Protein AF-0000000074852499 (afdb_homodimer)

InterPro domains:
  IPR016964 Sigma intracellular receptor 2 [PIRSF031032] (6-159)
  IPR033118 EXPERA domain [PF05241] (40-154)
  IPR033118 EXPERA domain [PS51751] (5-152)
  IPR051987 Sigma-2 receptor-like [PTHR31204] (2-165)

Nearest PDB structures (foldseek):
  7m94-assembly1_A  TM=9.743E-01  e=1.853E-12  Bos taurus
  7mfi-assembly1_A  TM=9.588E-01  e=2.889E-12  Bos taurus
  7m96-assembly1_A  TM=9.395E-01  e=1.764E-12  Bos taurus
  7m96-assembly2_C  TM=9.683E-01  e=4.505E-12  Bos taurus
  7m93-assembly2_C  TM=9.720E-01  e=8.992E-12  Bos taurus

pLDDT: mean 93.58, std 12.26, range [39.78, 98.88]

Structure (mmCIF, N/CA/C/O backbone):
data_AF-0000000074852499-model_v1
#
loop_
_entity.id
_entity.type
_entity.pdbx_description
1 polymer 'Sigma intracellular receptor 2'
#
loop_
_atom_site.group_PDB
_atom_site.id
_atom_site.type_symbol
_atom_site.label_atom_id
_atom_site.label_alt_id
_atom_site.label_comp_id
_atom_site.label_asym_id
_atom_site.label_entity_id
_atom_site.label_seq_id
_atom_site.pdbx_PDB_ins_code
_atom_site.Cartn_x
_atom_site.Cartn_y
_atom_site.Cartn_z
_atom_site.occupancy
_atom_site.B_iso_or_equiv
_atom_site.auth_seq_id
_atom_site.auth_comp_id
_atom_site.auth_asym_id
_atom_site.auth_atom_id
_atom_site.pdbx_PDB_model_num
ATOM 1 N N . MET A 1 1 ? 21.625 22.359 14.359 1 64.5 1 MET A N 1
ATOM 2 C CA . MET A 1 1 ? 22.125 21.078 13.875 1 64.5 1 MET A CA 1
ATOM 3 C C . MET A 1 1 ? 20.984 20.125 13.555 1 64.5 1 MET A C 1
ATOM 5 O O . MET A 1 1 ? 19.938 20.156 14.211 1 64.5 1 MET A O 1
ATOM 9 N N . PRO A 1 2 ? 21.219 19.406 12.43 1 81.19 2 PRO A N 1
ATOM 10 C CA . PRO A 1 2 ? 20.156 18.422 12.156 1 81.19 2 PRO A CA 1
ATOM 11 C C . PRO A 1 2 ? 20.016 17.391 13.266 1 81.19 2 PRO A C 1
ATOM 13 O O . PRO A 1 2 ? 21 17.016 13.906 1 81.19 2 PRO A O 1
ATOM 16 N N . ARG A 1 3 ? 18.781 17.078 13.57 1 92.25 3 ARG A N 1
ATOM 17 C CA . ARG A 1 3 ? 18.484 16.016 14.516 1 92.25 3 ARG A CA 1
ATOM 18 C C . ARG A 1 3 ? 19.109 14.695 14.086 1 92.25 3 ARG A C 1
ATOM 20 O O . ARG A 1 3 ? 19.391 14.5 12.898 1 92.25 3 ARG A O 1
ATOM 27 N N . LEU A 1 4 ? 19.453 13.93 15.062 1 94.62 4 LEU A N 1
ATOM 28 C CA . LEU A 1 4 ? 19.922 12.578 14.766 1 94.62 4 LEU A CA 1
ATOM 29 C C . LEU A 1 4 ? 18.969 11.867 13.812 1 94.62 4 LEU A C 1
ATOM 31 O O . LEU A 1 4 ? 19.406 11.141 12.922 1 94.62 4 LEU A O 1
ATOM 35 N N . LEU A 1 5 ? 17.719 12.094 14.016 1 95.94 5 LEU A N 1
ATOM 36 C CA . LEU A 1 5 ? 16.719 11.461 13.164 1 95.94 5 LEU A CA 1
ATOM 37 C C . LEU A 1 5 ? 16.859 11.938 11.719 1 95.94 5 LEU A C 1
ATOM 39 O O . LEU A 1 5 ? 16.672 11.156 10.781 1 95.94 5 LEU A O 1
ATOM 43 N N . ASP A 1 6 ? 17.141 13.188 11.57 1 97.44 6 ASP A N 1
ATOM 44 C CA . ASP A 1 6 ? 17.344 13.711 10.227 1 97.44 6 ASP A CA 1
ATOM 45 C C . ASP A 1 6 ? 18.531 13.031 9.539 1 97.44 6 ASP A C 1
ATOM 47 O O . ASP A 1 6 ? 18.469 12.742 8.344 1 97.44 6 ASP A O 1
ATOM 51 N N . ILE A 1 7 ? 19.516 12.797 10.25 1 97.56 7 ILE A N 1
ATOM 52 C CA . ILE A 1 7 ? 20.703 12.133 9.719 1 97.56 7 ILE A CA 1
ATOM 53 C C . ILE A 1 7 ? 20.375 10.695 9.32 1 97.56 7 ILE A C 1
ATOM 55 O O . ILE A 1 7 ? 20.75 10.234 8.242 1 97.56 7 ILE A O 1
ATOM 59 N N . LEU A 1 8 ? 19.641 9.992 10.195 1 97.75 8 LEU A N 1
ATOM 60 C CA . LEU A 1 8 ? 19.234 8.617 9.914 1 97.75 8 LEU A CA 1
ATOM 61 C C . LEU A 1 8 ? 18.359 8.555 8.672 1 97.75 8 LEU A C 1
ATOM 63 O O . LEU A 1 8 ? 18.562 7.691 7.809 1 97.75 8 LEU A O 1
ATOM 67 N N . PHE A 1 9 ? 17.438 9.461 8.641 1 98.25 9 PHE A N 1
ATOM 68 C CA . PHE A 1 9 ? 16.531 9.484 7.496 1 98.25 9 PHE A CA 1
ATOM 69 C C . PHE A 1 9 ? 17.281 9.82 6.219 1 98.25 9 PHE A C 1
ATOM 71 O O . PHE A 1 9 ? 17.016 9.25 5.16 1 98.25 9 PHE A O 1
ATOM 78 N N . PHE A 1 10 ? 18.234 10.742 6.344 1 98.25 10 PHE A N 1
ATOM 79 C CA . PHE A 1 10 ? 19.047 11.094 5.188 1 98.25 10 PHE A CA 1
ATOM 80 C C . PHE A 1 10 ? 19.781 9.875 4.645 1 98.25 10 PHE A C 1
ATOM 82 O O . PHE A 1 10 ? 19.719 9.594 3.447 1 98.25 10 PHE A O 1
ATOM 89 N N . PHE A 1 11 ? 20.406 9.125 5.465 1 98 11 PHE A N 1
ATOM 90 C CA . PHE A 1 11 ? 21.172 7.965 5.02 1 98 11 PHE A CA 1
ATOM 91 C C . PHE A 1 11 ? 20.25 6.891 4.449 1 98 11 PHE A C 1
ATOM 93 O O . PHE A 1 11 ? 20.609 6.195 3.498 1 98 11 PHE A O 1
ATOM 100 N N . TYR A 1 12 ? 19.141 6.723 5.051 1 98.5 12 TYR A N 1
ATOM 101 C CA . TYR A 1 12 ? 18.172 5.773 4.539 1 98.5 12 TYR A CA 1
ATOM 102 C C . TYR A 1 12 ? 17.797 6.102 3.1 1 98.5 12 TYR A C 1
ATOM 104 O O . TYR A 1 12 ? 17.875 5.242 2.219 1 98.5 12 TYR A O 1
ATOM 112 N N . PHE A 1 13 ? 17.422 7.355 2.82 1 98.69 13 PHE A N 1
ATOM 113 C CA . PHE A 1 13 ? 17 7.742 1.479 1 98.69 13 PHE A CA 1
ATOM 114 C C . PHE A 1 13 ? 18.172 7.723 0.516 1 98.69 13 PHE A C 1
ATOM 116 O O . PHE A 1 13 ? 18.047 7.273 -0.625 1 98.69 13 PHE A O 1
ATOM 123 N N . PHE A 1 14 ? 19.281 8.188 1.026 1 98.38 14 PHE A N 1
ATOM 124 C CA . PHE A 1 14 ? 20.469 8.281 0.175 1 98.38 14 PHE A CA 1
ATOM 125 C C . PHE A 1 14 ? 20.906 6.902 -0.306 1 98.38 14 PHE A C 1
ATOM 127 O O . PHE A 1 14 ? 21.188 6.715 -1.49 1 98.38 14 PHE A O 1
ATOM 134 N N . THR A 1 15 ? 20.891 5.93 0.542 1 97.75 15 THR A N 1
ATOM 135 C CA . THR A 1 15 ? 21.359 4.59 0.175 1 97.75 15 THR A CA 1
ATOM 136 C C . THR A 1 15 ? 20.297 3.875 -0.669 1 97.75 15 THR A C 1
ATOM 138 O O . THR A 1 15 ? 20.625 2.982 -1.453 1 97.75 15 THR A O 1
ATOM 141 N N . HIS A 1 16 ? 19.109 4.258 -0.478 1 98.06 16 HIS A N 1
ATOM 142 C CA . HIS A 1 16 ? 18.047 3.609 -1.229 1 98.06 16 HIS A CA 1
ATOM 143 C C . HIS A 1 16 ? 18.109 3.971 -2.709 1 98.06 16 HIS A C 1
ATOM 145 O O . HIS A 1 16 ? 17.641 3.219 -3.561 1 98.06 16 HIS A O 1
ATOM 151 N N . ILE A 1 17 ? 18.703 5.121 -3.029 1 98.44 17 ILE A N 1
ATOM 152 C CA . ILE A 1 17 ? 18.766 5.586 -4.41 1 98.44 17 ILE A CA 1
ATOM 153 C C . ILE A 1 17 ? 19.547 4.586 -5.254 1 98.44 17 ILE A C 1
ATOM 155 O O . ILE A 1 17 ? 19.016 3.992 -6.191 1 98.44 17 ILE A O 1
ATOM 159 N N . PRO A 1 18 ? 20.797 4.238 -4.941 1 97.88 18 PRO A N 1
ATOM 160 C CA . PRO A 1 18 ? 21.5 3.262 -5.77 1 97.88 18 PRO A CA 1
ATOM 161 C C . PRO A 1 18 ? 20.922 1.858 -5.664 1 97.88 18 PRO A C 1
ATOM 163 O O . PRO A 1 18 ? 20.938 1.102 -6.637 1 97.88 18 PRO A O 1
ATOM 166 N N . ILE A 1 19 ? 20.375 1.442 -4.57 1 97.38 19 ILE A N 1
ATOM 167 C CA . ILE A 1 19 ? 19.781 0.123 -4.406 1 97.38 19 ILE A CA 1
ATOM 168 C C . ILE A 1 19 ? 18.578 -0.02 -5.34 1 97.38 19 ILE A C 1
ATOM 170 O O . ILE A 1 19 ? 18.438 -1.03 -6.031 1 97.38 19 ILE A O 1
ATOM 174 N N . THR A 1 20 ? 17.75 1.013 -5.328 1 98.38 20 THR A N 1
ATOM 175 C CA . THR A 1 20 ? 16.562 0.992 -6.191 1 98.38 20 THR A CA 1
ATOM 176 C C . THR A 1 20 ? 16.969 0.962 -7.66 1 98.38 20 THR A C 1
ATOM 178 O O . THR A 1 20 ? 16.469 0.142 -8.43 1 98.38 20 THR A O 1
ATOM 181 N N . ILE A 1 21 ? 17.969 1.746 -8.039 1 98.38 21 ILE A N 1
ATOM 182 C CA . ILE A 1 21 ? 18.344 1.92 -9.438 1 98.38 21 ILE A CA 1
ATOM 183 C C . ILE A 1 21 ? 19.062 0.669 -9.938 1 98.38 21 ILE A C 1
ATOM 185 O O . ILE A 1 21 ? 18.812 0.197 -11.047 1 98.38 21 ILE A O 1
ATOM 189 N N . PHE A 1 22 ? 19.875 0.025 -9.094 1 98.25 22 PHE A N 1
ATOM 190 C CA . PHE A 1 22 ? 20.781 -0.983 -9.617 1 98.25 22 PHE A CA 1
ATOM 191 C C . PHE A 1 22 ? 20.344 -2.383 -9.211 1 98.25 22 PHE A C 1
ATOM 193 O O . PHE A 1 22 ? 20.781 -3.375 -9.789 1 98.25 22 PHE A O 1
ATOM 200 N N . ILE A 1 23 ? 19.469 -2.48 -8.188 1 97.88 23 ILE A N 1
ATOM 201 C CA . ILE A 1 23 ? 19.109 -3.807 -7.703 1 97.88 23 ILE A CA 1
ATOM 202 C C . ILE A 1 23 ? 17.609 -4.031 -7.895 1 97.88 23 ILE A C 1
ATOM 204 O O . ILE A 1 23 ? 17.203 -4.891 -8.68 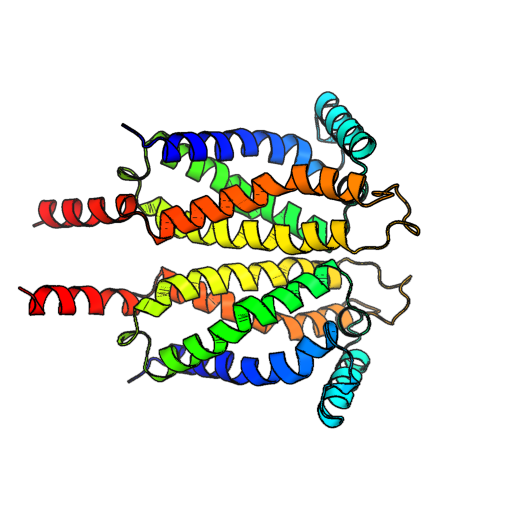1 97.88 23 ILE A O 1
ATOM 208 N N . ASP A 1 24 ? 16.812 -3.16 -7.316 1 97.94 24 ASP A N 1
ATOM 209 C CA . ASP A 1 24 ? 15.375 -3.383 -7.312 1 97.94 24 ASP A CA 1
ATOM 210 C C . ASP A 1 24 ? 14.805 -3.309 -8.727 1 97.94 24 ASP A C 1
ATOM 212 O O . ASP A 1 24 ? 13.914 -4.086 -9.078 1 97.94 24 ASP A O 1
ATOM 216 N N . LEU A 1 25 ? 15.344 -2.459 -9.508 1 98.44 25 LEU A N 1
ATOM 217 C CA . LEU A 1 25 ? 14.789 -2.234 -10.836 1 98.44 25 LEU A CA 1
ATOM 218 C C . LEU A 1 25 ? 15.055 -3.43 -11.75 1 98.44 25 LEU A C 1
ATOM 220 O O . LEU A 1 25 ? 14.438 -3.553 -12.812 1 98.44 25 LEU A O 1
ATOM 224 N N . GLN A 1 26 ? 15.953 -4.316 -11.359 1 98.31 26 GLN A N 1
ATOM 225 C CA . GLN A 1 26 ? 16.203 -5.539 -12.125 1 98.31 26 GLN A CA 1
ATOM 226 C C . GLN A 1 26 ? 14.969 -6.438 -12.133 1 98.31 26 GLN A C 1
ATOM 228 O O . GLN A 1 26 ? 14.867 -7.352 -12.953 1 98.31 26 GLN A O 1
ATOM 233 N N . ALA A 1 27 ? 14.055 -6.211 -11.219 1 97.62 27 ALA A N 1
ATOM 234 C CA . ALA A 1 27 ? 12.82 -6.988 -11.156 1 97.62 27 ALA A CA 1
ATOM 235 C C . ALA A 1 27 ? 11.859 -6.566 -12.266 1 97.62 27 ALA A C 1
ATOM 237 O O . ALA A 1 27 ? 10.891 -7.277 -12.562 1 97.62 27 ALA A O 1
ATOM 238 N N . LEU A 1 28 ? 12.117 -5.438 -12.875 1 97.5 28 LEU A N 1
ATOM 239 C CA . LEU A 1 28 ? 11.188 -4.906 -13.875 1 97.5 28 LEU A CA 1
ATOM 240 C C . LEU A 1 28 ? 11.836 -4.859 -15.25 1 97.5 28 LEU A C 1
ATOM 242 O O . LEU A 1 28 ? 11.148 -4.934 -16.266 1 97.5 28 LEU A O 1
ATOM 246 N N . LEU A 1 29 ? 13.141 -4.711 -15.266 1 97.56 29 LEU A N 1
ATOM 247 C CA . LEU A 1 29 ? 13.859 -4.496 -16.516 1 97.56 29 LEU A CA 1
ATOM 248 C C . LEU A 1 29 ? 14.828 -5.637 -16.797 1 97.56 29 LEU A C 1
ATOM 250 O O . LEU A 1 29 ? 15.305 -6.293 -15.859 1 97.56 29 LEU A O 1
ATOM 254 N N . PRO A 1 30 ? 15.164 -5.832 -18.031 1 96.81 30 PRO A N 1
ATOM 255 C CA . PRO A 1 30 ? 16.141 -6.871 -18.375 1 96.81 30 PRO A CA 1
ATOM 256 C C . PRO A 1 30 ? 17.516 -6.613 -17.75 1 96.81 30 PRO A C 1
ATOM 258 O O . PRO A 1 30 ? 17.938 -5.457 -17.641 1 96.81 30 PRO A O 1
ATOM 261 N N . GLN A 1 31 ? 18.141 -7.633 -17.453 1 96.31 31 GLN A N 1
ATOM 262 C CA . GLN A 1 31 ? 19.422 -7.57 -16.766 1 96.31 31 GLN A CA 1
ATOM 263 C C . GLN A 1 31 ? 20.484 -6.891 -17.625 1 96.31 31 GLN A C 1
ATOM 265 O O . GLN A 1 31 ? 21.469 -6.359 -17.109 1 96.31 31 GLN A O 1
ATOM 270 N N . LYS A 1 32 ? 20.359 -6.871 -18.922 1 96.88 32 LYS A N 1
ATOM 271 C CA . LYS A 1 32 ? 21.344 -6.316 -19.844 1 96.88 32 LYS A CA 1
ATOM 272 C C . LYS A 1 32 ? 21.547 -4.82 -19.609 1 96.88 32 LYS A C 1
ATOM 274 O O . LYS A 1 32 ? 22.547 -4.25 -20.031 1 96.88 32 LYS A O 1
ATOM 279 N N . TYR A 1 33 ? 20.578 -4.207 -18.969 1 97.69 33 TYR A N 1
ATOM 280 C CA . TYR A 1 33 ? 20.641 -2.766 -18.766 1 97.69 33 TYR A CA 1
ATOM 281 C C . TYR A 1 33 ? 21.406 -2.43 -17.484 1 97.69 33 TYR A C 1
ATOM 283 O O . TYR A 1 33 ? 21.609 -1.256 -17.172 1 97.69 33 TYR A O 1
ATOM 291 N N . PHE A 1 34 ? 21.906 -3.396 -16.781 1 98.44 34 PHE A N 1
ATOM 292 C CA . PHE A 1 34 ? 22.531 -3.172 -15.484 1 98.44 34 PHE A CA 1
ATOM 293 C C . PHE A 1 34 ? 23.984 -3.645 -15.5 1 98.44 34 PHE A C 1
ATOM 295 O O . PHE A 1 34 ? 24.328 -4.586 -16.219 1 98.44 34 PHE A O 1
ATOM 302 N N . PRO A 1 35 ? 24.844 -3 -14.688 1 98.12 35 PRO A N 1
ATOM 303 C CA . PRO A 1 35 ? 26.219 -3.492 -14.562 1 98.12 35 PRO A CA 1
ATOM 304 C C . PRO A 1 35 ? 26.281 -4.941 -14.086 1 98.12 35 PRO A C 1
ATOM 306 O O . PRO A 1 35 ? 25.5 -5.352 -13.227 1 98.12 35 PRO A O 1
ATOM 309 N N . GLN A 1 36 ? 27.219 -5.656 -14.602 1 98.12 36 GLN A N 1
ATOM 310 C CA . GLN A 1 36 ? 27.359 -7.078 -14.32 1 98.12 36 GLN A CA 1
ATOM 311 C C . GLN A 1 36 ? 27.516 -7.328 -12.82 1 98.12 36 GLN A C 1
ATOM 313 O O . GLN A 1 36 ? 26.969 -8.297 -12.289 1 98.12 36 GLN A O 1
ATOM 318 N N . LYS A 1 37 ? 28.203 -6.48 -12.156 1 98.31 37 LYS A N 1
ATOM 319 C CA . LYS A 1 37 ? 28.438 -6.648 -10.727 1 98.31 37 LYS A CA 1
ATOM 320 C C . LYS A 1 37 ? 27.125 -6.609 -9.953 1 98.31 37 LYS A C 1
ATOM 322 O O . LYS A 1 37 ? 26.953 -7.332 -8.969 1 98.31 37 LYS A O 1
ATOM 327 N N . THR A 1 38 ? 26.25 -5.773 -10.312 1 98.5 38 THR A N 1
ATOM 328 C CA . THR A 1 38 ? 24.984 -5.656 -9.609 1 98.5 38 THR A CA 1
ATOM 329 C C . THR A 1 38 ? 24.062 -6.828 -9.945 1 98.5 38 THR A C 1
ATOM 331 O O . THR A 1 38 ? 23.281 -7.266 -9.109 1 98.5 38 THR A O 1
ATOM 334 N N . VAL A 1 39 ? 24.141 -7.293 -11.148 1 98.56 39 VAL A N 1
ATOM 335 C CA . VAL A 1 39 ? 23.406 -8.492 -11.539 1 98.56 39 VAL A CA 1
ATOM 336 C C . VAL A 1 39 ? 23.875 -9.68 -10.703 1 98.56 39 VAL A C 1
ATOM 338 O O . VAL A 1 39 ? 23.062 -10.422 -10.156 1 98.56 39 VAL A O 1
ATOM 341 N N . GLU A 1 40 ? 25.156 -9.789 -10.586 1 98.31 40 GLU A N 1
ATOM 342 C CA . GLU A 1 40 ? 25.719 -10.875 -9.781 1 98.31 40 GLU A CA 1
ATOM 343 C C . GLU A 1 40 ? 25.312 -10.742 -8.312 1 98.31 40 GLU A C 1
ATOM 345 O O . GLU A 1 40 ? 25.062 -11.75 -7.645 1 98.31 40 GLU A O 1
ATOM 350 N N . LEU A 1 41 ? 25.328 -9.555 -7.91 1 98 41 LEU A N 1
ATOM 351 C CA . LEU A 1 41 ? 24.938 -9.312 -6.531 1 98 41 LEU A CA 1
ATOM 352 C C . LEU A 1 41 ? 23.484 -9.727 -6.301 1 98 41 LEU A C 1
ATOM 354 O O . LEU A 1 41 ? 23.172 -10.383 -5.305 1 98 41 LEU A O 1
ATOM 358 N N . LYS A 1 42 ? 22.562 -9.305 -7.125 1 98 42 LYS A N 1
ATOM 359 C CA . LYS A 1 42 ? 21.156 -9.695 -7.008 1 98 42 LYS A CA 1
ATOM 360 C C . LYS A 1 42 ? 21 -11.211 -7.074 1 98 42 LYS A C 1
ATOM 362 O O . LYS A 1 42 ? 20.25 -11.797 -6.293 1 98 42 LYS A O 1
ATOM 367 N N . ASP A 1 43 ? 21.719 -11.844 -7.988 1 97.12 43 ASP A N 1
ATOM 368 C CA . ASP A 1 43 ? 21.641 -13.289 -8.125 1 97.12 43 ASP A CA 1
ATOM 369 C C . ASP A 1 43 ? 22.125 -13.992 -6.859 1 97.12 43 ASP A C 1
ATOM 371 O O . ASP A 1 43 ? 21.516 -14.953 -6.398 1 97.12 43 ASP A O 1
ATOM 375 N N . TRP A 1 44 ? 23.234 -13.508 -6.352 1 97.81 44 TRP A N 1
ATOM 376 C CA . TRP A 1 44 ? 23.75 -14.047 -5.094 1 97.81 44 TRP A CA 1
ATOM 377 C C . TRP A 1 44 ? 22.734 -13.883 -3.975 1 97.81 44 TRP A C 1
ATOM 379 O O . TRP A 1 44 ? 22.484 -14.82 -3.213 1 97.81 44 TRP A O 1
ATOM 389 N N . TYR A 1 45 ? 22.203 -12.719 -3.867 1 97.56 45 TYR A N 1
ATOM 390 C CA . TYR A 1 45 ? 21.172 -12.414 -2.881 1 97.56 45 TYR A CA 1
ATOM 391 C C . TYR A 1 45 ? 20 -13.383 -3 1 97.56 45 TYR A C 1
ATOM 393 O O . TYR A 1 45 ? 19.547 -13.945 -2 1 97.56 45 TYR A O 1
ATOM 401 N N . CYS A 1 46 ? 19.469 -13.586 -4.184 1 97.25 46 CYS A N 1
ATOM 402 C CA . CYS A 1 46 ? 18.312 -14.43 -4.418 1 97.25 46 CYS A CA 1
ATOM 403 C C . CYS A 1 46 ? 18.609 -15.883 -4.07 1 97.25 46 CYS A C 1
ATOM 405 O O . CYS A 1 46 ? 17.766 -16.578 -3.514 1 97.25 46 CYS A O 1
ATOM 407 N N . LEU A 1 47 ? 19.781 -16.266 -4.406 1 95.06 47 LEU A N 1
ATOM 408 C CA . LEU A 1 47 ? 20.188 -17.641 -4.117 1 95.06 47 LEU A CA 1
ATOM 409 C C . LEU A 1 47 ? 20.391 -17.828 -2.619 1 95.06 47 LEU A C 1
ATOM 411 O O . LEU A 1 47 ? 19.922 -18.812 -2.047 1 95.06 47 LEU A O 1
ATOM 415 N N . HIS A 1 48 ? 21.062 -16.891 -2 1 96.19 48 HIS A N 1
ATOM 416 C CA . HIS A 1 48 ? 21.469 -17.031 -0.604 1 96.19 48 HIS A CA 1
ATOM 417 C C . HIS A 1 48 ? 20.266 -16.938 0.326 1 96.19 48 HIS A C 1
ATOM 419 O O . HIS A 1 48 ? 20.156 -17.672 1.304 1 96.19 48 HIS A O 1
ATOM 425 N N . PHE A 1 49 ? 19.391 -16.062 -0.056 1 96.56 49 PHE A N 1
ATOM 426 C CA . PHE A 1 49 ? 18.266 -15.82 0.844 1 96.56 49 PHE A CA 1
ATOM 427 C C . PHE A 1 49 ? 16.984 -16.469 0.304 1 96.56 49 PHE A C 1
ATOM 429 O O . PHE A 1 49 ? 15.93 -16.391 0.932 1 96.56 49 PHE A O 1
ATOM 436 N N . ARG A 1 50 ? 17.016 -17.062 -0.857 1 96.25 50 ARG A N 1
ATOM 437 C CA . ARG A 1 50 ? 15.898 -17.797 -1.461 1 96.25 50 ARG A CA 1
ATOM 438 C C . ARG A 1 50 ? 14.68 -16.891 -1.622 1 96.25 50 ARG A C 1
ATOM 440 O O . ARG A 1 50 ? 13.594 -17.219 -1.141 1 96.25 50 ARG A O 1
ATOM 447 N N . ASP A 1 51 ? 14.891 -15.812 -2.344 1 97.38 51 ASP A N 1
ATOM 448 C CA . ASP A 1 51 ? 13.828 -14.852 -2.645 1 97.38 51 ASP A CA 1
ATOM 449 C C . ASP A 1 51 ? 13.289 -15.062 -4.059 1 97.38 51 ASP A C 1
ATOM 451 O O . ASP A 1 51 ? 13.742 -14.422 -5.004 1 97.38 51 ASP A O 1
ATOM 455 N N . PRO A 1 52 ? 12.242 -15.828 -4.145 1 96.06 52 PRO A N 1
ATOM 456 C CA . PRO A 1 52 ? 11.758 -16.141 -5.492 1 96.06 52 PRO A CA 1
ATOM 457 C C . PRO A 1 52 ? 11.086 -14.953 -6.172 1 96.06 52 PRO A C 1
ATOM 459 O O . PRO A 1 52 ? 10.992 -14.914 -7.402 1 96.06 52 PRO A O 1
ATOM 462 N N . MET A 1 53 ? 10.586 -13.984 -5.395 1 96.94 53 MET A N 1
ATOM 463 C CA . MET A 1 53 ? 9.906 -12.82 -5.969 1 96.94 53 MET A CA 1
ATOM 464 C C . MET A 1 53 ? 10.883 -11.977 -6.781 1 96.94 53 MET A C 1
ATOM 466 O O . MET A 1 53 ? 10.492 -11.352 -7.773 1 96.94 53 MET A O 1
ATOM 470 N N . MET A 1 54 ? 12.125 -11.992 -6.359 1 97.31 54 MET A N 1
ATOM 471 C CA . MET A 1 54 ? 13.133 -11.219 -7.074 1 97.31 54 MET A CA 1
ATOM 472 C C . MET A 1 54 ? 13.695 -12.008 -8.25 1 97.31 54 MET A C 1
ATOM 474 O O . MET A 1 54 ? 14.266 -11.43 -9.18 1 97.31 54 MET A O 1
ATOM 478 N N . VAL A 1 55 ? 13.617 -13.328 -8.18 1 96.12 55 VAL A N 1
ATOM 479 C CA . VAL A 1 55 ? 14.07 -14.18 -9.273 1 96.12 55 VAL A CA 1
ATOM 480 C C . VAL A 1 55 ? 13.086 -14.094 -10.438 1 96.12 55 VAL A C 1
ATOM 482 O O . VAL A 1 55 ? 13.484 -13.867 -11.586 1 96.12 55 VAL A O 1
ATOM 485 N N . ASP A 1 56 ? 11.852 -14.234 -10.156 1 95.31 56 ASP A N 1
ATOM 486 C CA . ASP A 1 56 ? 10.734 -14.172 -11.094 1 95.31 56 ASP A CA 1
ATOM 487 C C . ASP A 1 56 ? 9.57 -13.375 -10.508 1 95.31 56 ASP A C 1
ATOM 489 O O . ASP A 1 56 ? 8.609 -13.953 -10 1 95.31 56 ASP A O 1
ATOM 493 N N . PRO A 1 57 ? 9.641 -12.078 -10.672 1 97.25 57 PRO A N 1
ATOM 494 C CA . PRO A 1 57 ? 8.672 -11.203 -10 1 97.25 57 PRO A CA 1
ATOM 495 C C . PRO A 1 57 ? 7.25 -11.398 -10.508 1 97.25 57 PRO A C 1
ATOM 497 O O . PRO A 1 57 ? 6.988 -11.211 -11.703 1 97.25 57 PRO A O 1
ATOM 500 N N . PRO A 1 58 ? 6.363 -11.75 -9.57 1 96.62 58 PRO A N 1
ATOM 501 C CA . PRO A 1 58 ? 4.957 -11.781 -9.984 1 96.62 58 PRO A CA 1
ATOM 502 C C . PRO A 1 58 ? 4.398 -10.398 -10.297 1 96.62 58 PRO A C 1
ATOM 504 O O . PRO A 1 58 ? 4.984 -9.383 -9.898 1 96.62 58 PRO A O 1
ATOM 507 N N . THR A 1 59 ? 3.287 -10.359 -10.922 1 97.5 59 THR A N 1
ATOM 508 C CA . THR A 1 59 ? 2.76 -9.109 -11.453 1 97.5 59 THR A CA 1
ATOM 509 C C . THR A 1 59 ? 2.449 -8.125 -10.328 1 97.5 59 THR A C 1
ATOM 511 O O . THR A 1 59 ? 2.664 -6.922 -10.469 1 97.5 59 THR A O 1
ATOM 514 N N . TRP A 1 60 ? 1.856 -8.648 -9.242 1 98.06 60 TRP A N 1
ATOM 515 C CA . TRP A 1 60 ? 1.557 -7.766 -8.125 1 98.06 60 TRP A CA 1
ATOM 516 C C . TRP A 1 60 ? 2.836 -7.176 -7.539 1 98.06 60 TRP A C 1
ATOM 518 O O . TRP A 1 60 ? 2.863 -6.008 -7.145 1 98.06 60 TRP A O 1
ATOM 528 N N . PHE A 1 61 ? 3.945 -7.91 -7.516 1 98.56 61 PHE A N 1
ATOM 529 C CA . PHE A 1 61 ? 5.238 -7.438 -7.031 1 98.56 61 PHE A CA 1
ATOM 530 C C . PHE A 1 61 ? 5.859 -6.457 -8.016 1 98.56 61 PHE A C 1
ATOM 532 O O . PHE A 1 61 ? 6.461 -5.461 -7.613 1 98.56 61 PHE A O 1
ATOM 539 N N . GLN A 1 62 ? 5.73 -6.719 -9.25 1 98.62 62 GLN A N 1
ATOM 540 C CA . GLN A 1 62 ? 6.211 -5.805 -10.281 1 98.62 62 GLN A CA 1
ATOM 541 C C . GLN A 1 62 ? 5.578 -4.426 -10.125 1 98.62 62 GLN A C 1
ATOM 543 O O . GLN A 1 62 ? 6.227 -3.406 -10.383 1 98.62 62 GLN A O 1
ATOM 548 N N . ALA A 1 63 ? 4.34 -4.457 -9.75 1 98.62 63 ALA A N 1
ATOM 549 C CA . ALA A 1 63 ? 3.652 -3.188 -9.531 1 98.62 63 ALA A CA 1
ATOM 550 C C . ALA A 1 63 ? 4.328 -2.375 -8.43 1 98.62 63 ALA A C 1
ATOM 552 O O . ALA A 1 63 ? 4.465 -1.155 -8.547 1 98.62 63 ALA A O 1
ATOM 553 N N . PHE A 1 64 ? 4.719 -3.023 -7.387 1 98.69 64 PHE A N 1
ATOM 554 C CA . PHE A 1 64 ? 5.402 -2.342 -6.297 1 98.69 64 PHE A CA 1
ATOM 555 C C . PHE A 1 64 ? 6.742 -1.784 -6.766 1 98.69 64 PHE A C 1
ATOM 557 O O . PHE A 1 64 ? 7.125 -0.673 -6.391 1 98.69 64 PHE A O 1
ATOM 564 N N . VAL A 1 65 ? 7.434 -2.562 -7.551 1 98.56 65 VAL A N 1
ATOM 565 C CA . VAL A 1 65 ? 8.711 -2.09 -8.086 1 98.56 65 VAL A CA 1
ATOM 566 C C . VAL A 1 65 ? 8.469 -0.903 -9.016 1 98.56 65 VAL A C 1
ATOM 568 O O . VAL A 1 65 ? 9.258 0.05 -9.023 1 98.56 65 VAL A O 1
ATOM 571 N N . GLY A 1 66 ? 7.438 -0.955 -9.773 1 98.5 66 GLY A N 1
ATOM 572 C CA . GLY A 1 66 ? 7.059 0.195 -10.578 1 98.5 66 GLY A CA 1
ATOM 573 C C . GLY A 1 66 ? 6.797 1.44 -9.75 1 98.5 66 GLY A C 1
ATOM 574 O O . GLY A 1 66 ? 7.238 2.533 -10.109 1 98.5 66 GLY A O 1
ATOM 575 N N . CYS A 1 67 ? 6.086 1.272 -8.68 1 98.56 67 CYS A N 1
ATOM 576 C CA . CYS A 1 67 ? 5.84 2.383 -7.766 1 98.56 67 CYS A CA 1
ATOM 577 C C . CYS A 1 67 ? 7.148 2.91 -7.184 1 98.56 67 CYS A C 1
ATOM 579 O O . CYS A 1 67 ? 7.305 4.117 -6.984 1 98.56 67 CYS A O 1
ATOM 581 N N . GLU A 1 68 ? 8 1.975 -6.902 1 98.31 68 GLU A N 1
ATOM 582 C CA . GLU A 1 68 ? 9.312 2.385 -6.402 1 98.31 68 GLU A CA 1
ATOM 583 C C . GLU A 1 68 ? 10.039 3.268 -7.418 1 98.31 68 GLU A C 1
ATOM 585 O O . GLU A 1 68 ? 10.586 4.312 -7.059 1 98.31 68 GLU A O 1
ATOM 590 N N . PHE A 1 69 ? 10.008 2.889 -8.562 1 98.38 69 PHE A N 1
ATOM 591 C CA . PHE A 1 69 ? 10.711 3.605 -9.625 1 98.38 69 PHE A CA 1
ATOM 592 C C . PHE A 1 69 ? 10.039 4.941 -9.906 1 98.38 69 PHE A C 1
ATOM 594 O O . PHE A 1 69 ? 10.711 5.977 -9.984 1 98.38 69 PHE A O 1
ATOM 601 N N . LEU A 1 70 ? 8.727 4.984 -9.977 1 98 70 LEU A N 1
ATOM 602 C CA . LEU A 1 70 ? 8.008 6.148 -10.484 1 98 70 LEU A CA 1
ATOM 603 C C . LEU A 1 70 ? 7.707 7.129 -9.352 1 98 70 LEU A C 1
ATOM 605 O O . LEU A 1 70 ? 7.691 8.344 -9.57 1 98 70 LEU A O 1
ATOM 609 N N . VAL A 1 71 ? 7.473 6.605 -8.188 1 98.12 71 VAL A N 1
ATOM 610 C CA . VAL A 1 71 ? 6.988 7.445 -7.094 1 98.12 71 VAL A CA 1
ATOM 611 C C . VAL A 1 71 ? 8.07 7.59 -6.031 1 98.12 71 VAL A C 1
ATOM 613 O O . VAL A 1 71 ? 8.477 8.711 -5.695 1 98.12 71 VAL A O 1
ATOM 616 N N . GLN A 1 72 ? 8.609 6.516 -5.602 1 98.69 72 GLN A N 1
ATOM 617 C CA . GLN A 1 72 ? 9.523 6.535 -4.465 1 98.69 72 GLN A CA 1
ATOM 618 C C . GLN A 1 72 ? 10.883 7.109 -4.855 1 98.69 72 GLN A C 1
ATOM 620 O O . GLN A 1 72 ? 11.422 7.961 -4.152 1 98.69 72 GLN A O 1
ATOM 625 N N . LEU A 1 73 ? 11.406 6.684 -5.965 1 98.75 73 LEU A N 1
ATOM 626 C CA . LEU A 1 73 ? 12.758 7.066 -6.344 1 98.75 73 LEU A CA 1
ATOM 627 C C . LEU A 1 73 ? 12.867 8.578 -6.508 1 98.75 73 LEU A C 1
ATOM 629 O O . LEU A 1 73 ? 13.758 9.203 -5.93 1 98.75 73 LEU A O 1
ATOM 633 N N . PRO A 1 74 ? 12 9.258 -7.266 1 98.69 74 PRO A N 1
ATOM 634 C CA . PRO A 1 74 ? 12.062 10.719 -7.293 1 98.69 74 PRO A CA 1
ATOM 635 C C . PRO A 1 74 ? 12 11.336 -5.895 1 98.69 74 PRO A C 1
ATOM 637 O O . PRO A 1 74 ? 12.711 12.305 -5.613 1 98.69 74 PRO A O 1
ATOM 640 N N . PHE A 1 75 ? 11.227 10.773 -5.086 1 98.88 75 PHE A N 1
ATOM 641 C CA . PHE A 1 75 ? 11.094 11.32 -3.738 1 98.88 75 PHE A CA 1
ATOM 642 C C . PHE A 1 75 ? 12.359 11.07 -2.928 1 98.88 75 PHE A C 1
ATOM 644 O O . PHE A 1 75 ? 12.719 11.867 -2.057 1 98.88 75 PHE A O 1
ATOM 651 N N . PHE A 1 76 ? 13.039 9.953 -3.217 1 98.88 76 PHE A N 1
ATOM 652 C CA . PHE A 1 76 ? 14.289 9.695 -2.51 1 98.88 76 PHE A CA 1
ATOM 653 C C . PHE A 1 76 ? 15.242 10.883 -2.641 1 98.88 76 PHE A C 1
ATOM 655 O O . PHE A 1 76 ? 15.891 11.273 -1.67 1 98.88 76 PHE A O 1
ATOM 662 N N . PHE A 1 77 ? 15.336 11.461 -3.777 1 98.62 77 PHE A N 1
ATOM 663 C CA . PHE A 1 77 ? 16.219 12.594 -4.004 1 98.62 77 PHE A CA 1
ATOM 664 C C . PHE A 1 77 ? 15.766 13.812 -3.215 1 98.62 77 PHE A C 1
ATOM 666 O O . PHE A 1 77 ? 16.578 14.492 -2.582 1 98.62 77 PHE A O 1
ATOM 673 N N . VAL A 1 78 ? 14.5 14.055 -3.232 1 98.56 78 VAL A N 1
ATOM 674 C CA . VAL A 1 78 ? 13.906 15.188 -2.533 1 98.56 78 VAL A CA 1
ATOM 675 C C . VAL A 1 78 ? 14.094 15.023 -1.026 1 98.56 78 VAL A C 1
ATOM 677 O O . VAL A 1 78 ? 14.492 15.961 -0.336 1 98.56 78 VAL A O 1
ATOM 680 N N . ALA A 1 79 ? 13.805 13.844 -0.58 1 98.75 79 ALA A N 1
ATOM 681 C CA . ALA A 1 79 ? 13.898 13.578 0.853 1 98.75 79 ALA A CA 1
ATOM 682 C C . ALA A 1 79 ? 15.344 13.656 1.332 1 98.75 79 ALA A C 1
ATOM 684 O O . ALA A 1 79 ? 15.617 14.195 2.404 1 98.75 79 ALA A O 1
ATOM 685 N N . ALA A 1 80 ? 16.234 13.055 0.562 1 98.44 80 ALA A N 1
ATOM 686 C CA . ALA A 1 80 ? 17.641 13.133 0.922 1 98.44 80 ALA A CA 1
ATOM 687 C C . ALA A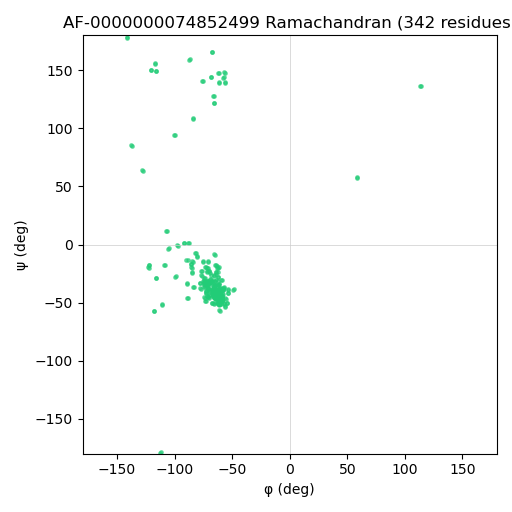 1 80 ? 18.094 14.586 1.05 1 98.44 80 ALA A C 1
ATOM 689 O O . ALA A 1 80 ? 18.766 14.945 2.018 1 98.44 80 ALA A O 1
ATOM 690 N N . TYR A 1 81 ? 17.734 15.406 0.106 1 98.06 81 TYR A N 1
ATOM 691 C CA . TYR A 1 81 ? 18.078 16.828 0.156 1 98.06 81 TYR A CA 1
ATOM 692 C C . TYR A 1 81 ? 17.484 17.484 1.397 1 98.06 81 TYR A C 1
ATOM 694 O O . TYR A 1 81 ? 18.188 18.188 2.131 1 98.06 81 TYR A O 1
ATOM 702 N N . GLY A 1 82 ? 16.203 17.297 1.619 1 97.62 82 GLY A N 1
ATOM 703 C CA . GLY A 1 82 ? 15.523 17.938 2.74 1 97.62 82 GLY A CA 1
ATOM 704 C C . GLY A 1 82 ? 16.094 17.531 4.086 1 97.62 82 GLY A C 1
ATOM 705 O O . GLY A 1 82 ? 16.281 18.375 4.961 1 97.62 82 GLY A O 1
ATOM 706 N N . PHE A 1 83 ? 16.328 16.281 4.238 1 97.88 83 PHE A N 1
ATOM 707 C CA . PHE A 1 83 ? 16.828 15.82 5.527 1 97.88 83 PHE A CA 1
ATOM 708 C C . PHE A 1 83 ? 18.297 16.203 5.699 1 97.88 83 PHE A C 1
ATOM 710 O O . PHE A 1 83 ? 18.766 16.359 6.828 1 97.88 83 PHE A O 1
ATOM 717 N N . PHE A 1 84 ? 19.016 16.297 4.574 1 97.31 84 PHE A N 1
ATOM 718 C CA . PHE A 1 84 ? 20.375 16.812 4.648 1 97.31 84 PHE A CA 1
ATOM 719 C C . PHE A 1 84 ? 20.391 18.234 5.203 1 97.31 84 PHE A C 1
ATOM 721 O O . PHE A 1 84 ? 21.234 18.578 6.031 1 97.31 84 PHE A O 1
ATOM 728 N N . LYS A 1 85 ? 19.5 19.062 4.758 1 96.25 85 LYS A N 1
ATOM 729 C CA . LYS A 1 85 ? 19.359 20.438 5.242 1 96.25 85 LYS A CA 1
ATOM 730 C C . LYS A 1 85 ? 18.797 20.469 6.656 1 96.25 85 LYS A C 1
ATOM 732 O O . LYS A 1 85 ? 19.109 21.359 7.438 1 96.25 85 LYS A O 1
ATOM 737 N N . GLY A 1 86 ? 17.938 19.531 6.902 1 95.88 86 GLY A N 1
ATOM 738 C CA . GLY A 1 86 ? 17.25 19.453 8.18 1 95.88 86 GLY A CA 1
ATOM 739 C C . GLY A 1 86 ? 15.758 19.703 8.07 1 95.88 86 GLY A C 1
ATOM 740 O O . GLY A 1 86 ? 15.328 20.641 7.395 1 95.88 86 GLY A O 1
ATOM 741 N N . ALA A 1 87 ? 15.023 18.906 8.742 1 95.12 87 ALA A N 1
ATOM 742 C CA . ALA A 1 87 ? 13.57 18.969 8.68 1 95.12 87 ALA A CA 1
ATOM 743 C C . ALA A 1 87 ? 13.062 20.328 9.164 1 95.12 87 ALA A C 1
ATOM 745 O O . ALA A 1 87 ? 12.047 20.828 8.664 1 95.12 87 ALA A O 1
ATOM 746 N N . GLU A 1 88 ? 13.734 20.906 10.117 1 94.44 88 GLU A N 1
ATOM 747 C CA . GLU A 1 88 ? 13.359 22.219 10.633 1 94.44 88 GLU A CA 1
ATOM 748 C C . GLU A 1 88 ? 13.383 23.281 9.531 1 94.44 88 GLU A C 1
ATOM 750 O O . GLU A 1 88 ? 12.539 24.172 9.508 1 94.44 88 GLU A O 1
ATOM 755 N N . LYS A 1 89 ? 14.336 23.156 8.703 1 95.25 89 LYS A N 1
ATOM 756 C CA . LYS A 1 89 ? 14.508 24.125 7.621 1 95.25 89 LYS A CA 1
ATOM 757 C C . LYS A 1 89 ? 13.633 23.766 6.426 1 95.25 89 LYS A C 1
ATOM 759 O O . LYS A 1 89 ? 13.461 24.578 5.508 1 95.25 89 LYS A O 1
ATOM 764 N N . CYS A 1 90 ? 13.109 22.594 6.387 1 96 90 CYS A N 1
ATOM 765 C CA . CYS A 1 90 ? 12.305 22.125 5.266 1 96 90 CYS A CA 1
ATOM 766 C C . CYS A 1 90 ? 10.977 21.562 5.746 1 96 90 CYS A C 1
ATOM 768 O O . CYS A 1 90 ? 10.664 20.391 5.504 1 96 90 CYS A O 1
ATOM 770 N N . PRO A 1 91 ? 10.172 22.312 6.301 1 95.19 91 PRO A N 1
ATOM 771 C CA . PRO A 1 91 ? 8.914 21.828 6.863 1 95.19 91 PRO A CA 1
ATOM 772 C C . PRO A 1 91 ? 7.977 21.25 5.805 1 95.19 91 PRO A C 1
ATOM 774 O O . PRO A 1 91 ? 7.074 20.469 6.129 1 95.19 91 PRO A O 1
ATOM 777 N N . TRP A 1 92 ? 8.195 21.609 4.551 1 95.31 92 TRP A N 1
ATOM 778 C CA . TRP A 1 92 ? 7.379 21.109 3.447 1 95.31 92 TRP A CA 1
ATOM 779 C C . TRP A 1 92 ? 7.551 19.594 3.287 1 95.31 92 TRP A C 1
ATOM 781 O O . TRP A 1 92 ? 6.773 18.953 2.582 1 95.31 92 TRP A O 1
ATOM 791 N N . LEU A 1 93 ? 8.469 18.953 3.953 1 97.5 93 LEU A N 1
ATOM 792 C CA . LEU A 1 93 ? 8.711 17.516 3.924 1 97.5 93 LEU A CA 1
ATOM 793 C C . LEU A 1 93 ? 7.59 16.766 4.629 1 97.5 93 LEU A C 1
ATOM 795 O O . LEU A 1 93 ? 7.414 15.555 4.414 1 97.5 93 LEU A O 1
ATOM 799 N N . ARG A 1 94 ? 6.891 17.422 5.426 1 96.94 94 ARG A N 1
ATOM 800 C CA . ARG A 1 94 ? 5.934 16.766 6.316 1 96.94 94 ARG A CA 1
ATOM 801 C C . ARG A 1 94 ? 4.934 15.93 5.523 1 96.94 94 ARG A C 1
ATOM 803 O O . ARG A 1 94 ? 4.824 14.719 5.734 1 96.94 94 ARG A O 1
ATOM 810 N N . TRP A 1 95 ? 4.301 16.547 4.539 1 96.62 95 TRP A N 1
ATOM 811 C CA . TRP A 1 95 ? 3.223 15.875 3.822 1 96.62 95 TRP A CA 1
ATOM 812 C C . TRP A 1 95 ? 3.766 14.75 2.955 1 96.62 95 TRP A C 1
ATOM 814 O O . TRP A 1 95 ? 3.268 13.617 3.01 1 96.62 95 TRP A O 1
ATOM 824 N N . PRO A 1 96 ? 4.809 14.992 2.225 1 98.06 96 PRO A N 1
ATOM 825 C CA . PRO A 1 96 ? 5.328 13.891 1.409 1 98.06 96 PRO A CA 1
ATOM 826 C C . PRO A 1 96 ? 5.836 12.719 2.25 1 98.06 96 PRO A C 1
ATOM 828 O O . PRO A 1 96 ? 5.75 11.57 1.825 1 98.06 96 PRO A O 1
ATOM 831 N N . CYS A 1 97 ? 6.305 13.055 3.408 1 98.62 97 CYS A N 1
ATOM 832 C CA . CYS A 1 97 ? 6.801 11.984 4.27 1 98.62 97 CYS A CA 1
ATOM 833 C C . CYS A 1 97 ? 5.656 11.133 4.801 1 98.62 97 CYS A C 1
ATOM 835 O O . CYS A 1 97 ? 5.785 9.914 4.918 1 98.62 97 CYS A O 1
ATOM 837 N N . VAL A 1 98 ? 4.551 11.766 5.105 1 98.69 98 VAL A N 1
ATOM 838 C CA . VAL A 1 98 ? 3.387 11.016 5.562 1 98.69 98 VAL A CA 1
ATOM 839 C C . VAL A 1 98 ? 2.887 10.102 4.445 1 98.69 98 VAL A C 1
ATOM 841 O O . VAL A 1 98 ? 2.645 8.914 4.668 1 98.69 98 VAL A O 1
ATOM 844 N N . VAL A 1 99 ? 2.793 10.633 3.285 1 98.81 99 VAL A N 1
ATOM 845 C CA . VAL A 1 99 ? 2.318 9.875 2.133 1 98.81 99 VAL A CA 1
ATOM 846 C C . VAL A 1 99 ? 3.301 8.75 1.813 1 98.81 99 VAL A C 1
ATOM 848 O O . VAL A 1 99 ? 2.896 7.598 1.631 1 98.81 99 VAL A O 1
ATOM 851 N N . TYR A 1 100 ? 4.566 9.086 1.82 1 98.81 100 TYR A N 1
ATOM 852 C CA . TYR A 1 100 ? 5.613 8.125 1.514 1 98.81 100 TYR A CA 1
ATOM 853 C C . TYR A 1 100 ? 5.617 6.98 2.521 1 98.81 100 TYR A C 1
ATOM 855 O O . TYR A 1 100 ? 5.613 5.809 2.139 1 98.81 100 TYR A O 1
ATOM 863 N N . GLY A 1 101 ? 5.641 7.344 3.736 1 98.81 101 GLY A N 1
ATOM 864 C CA . GLY A 1 101 ? 5.688 6.324 4.773 1 98.81 101 GLY A CA 1
ATOM 865 C C . GLY A 1 101 ? 4.492 5.391 4.742 1 98.81 101 GLY A C 1
ATOM 866 O O . GLY A 1 101 ? 4.645 4.176 4.883 1 98.81 101 GLY A O 1
ATOM 867 N N . SER A 1 102 ? 3.299 5.945 4.566 1 98.69 102 SER A N 1
ATOM 868 C CA . SER A 1 102 ? 2.086 5.141 4.461 1 98.69 102 SER A CA 1
ATOM 869 C C . SER A 1 102 ? 2.139 4.219 3.246 1 98.69 102 SER A C 1
ATOM 871 O O . SER A 1 102 ? 1.83 3.029 3.348 1 98.69 102 SER A O 1
ATOM 873 N N . HIS A 1 103 ? 2.551 4.738 2.166 1 98.81 103 HIS A N 1
ATOM 874 C CA . HIS A 1 103 ? 2.652 4.016 0.905 1 98.81 103 HIS A CA 1
ATOM 875 C C . HIS A 1 103 ? 3.629 2.848 1.017 1 98.81 103 HIS A C 1
ATOM 877 O O . HIS A 1 103 ? 3.271 1.704 0.724 1 98.81 103 HIS A O 1
ATOM 883 N N . VAL A 1 104 ? 4.812 3.129 1.517 1 98.81 104 VAL A N 1
ATOM 884 C CA . VAL A 1 104 ? 5.859 2.113 1.512 1 98.81 104 VAL A CA 1
ATOM 885 C C . VAL A 1 104 ? 5.547 1.042 2.555 1 98.81 104 VAL A C 1
ATOM 887 O O . VAL A 1 104 ? 5.703 -0.153 2.293 1 98.81 104 VAL A O 1
ATOM 890 N N . ALA A 1 105 ? 5.094 1.482 3.701 1 98.56 105 ALA A N 1
ATOM 891 C CA . ALA A 1 105 ? 4.707 0.49 4.699 1 98.56 105 ALA A CA 1
ATOM 892 C C . ALA A 1 105 ? 3.625 -0.44 4.156 1 98.56 105 ALA A C 1
ATOM 894 O O . ALA A 1 105 ? 3.662 -1.649 4.395 1 98.56 105 ALA A O 1
ATOM 895 N N . THR A 1 106 ? 2.729 0.118 3.438 1 98.69 106 THR A N 1
ATOM 896 C CA . THR A 1 106 ? 1.645 -0.665 2.852 1 98.69 106 THR A CA 1
ATOM 897 C C . THR A 1 106 ? 2.191 -1.691 1.864 1 98.69 106 THR A C 1
ATOM 899 O O . THR A 1 106 ? 1.718 -2.828 1.816 1 98.69 106 THR A O 1
ATOM 902 N N . THR A 1 107 ? 3.176 -1.354 1.064 1 98.75 107 THR A N 1
ATOM 903 C CA . THR A 1 107 ? 3.711 -2.262 0.055 1 98.75 107 THR A CA 1
ATOM 904 C C . THR A 1 107 ? 4.383 -3.465 0.711 1 98.75 107 THR A C 1
ATOM 906 O O . THR A 1 107 ? 4.438 -4.547 0.124 1 98.75 107 THR A O 1
ATOM 909 N N . LEU A 1 108 ? 4.871 -3.293 1.916 1 98.69 108 LEU A N 1
ATOM 910 C CA . LEU A 1 108 ? 5.656 -4.352 2.541 1 98.69 108 LEU A CA 1
ATOM 911 C C . LEU A 1 108 ? 4.75 -5.359 3.238 1 98.69 108 LEU A C 1
ATOM 913 O O . LEU A 1 108 ? 5.156 -6.496 3.492 1 98.69 108 LEU A O 1
ATOM 917 N N . ILE A 1 109 ? 3.527 -5.016 3.48 1 98.5 109 ILE A N 1
ATOM 918 C CA . ILE A 1 109 ? 2.627 -5.898 4.215 1 98.5 109 ILE A CA 1
ATOM 919 C C . ILE A 1 109 ? 2.334 -7.145 3.381 1 98.5 109 ILE A C 1
ATOM 921 O O . ILE A 1 109 ? 2.521 -8.273 3.85 1 98.5 109 ILE A O 1
ATOM 925 N N . PRO A 1 110 ? 1.943 -7.055 2.109 1 98.56 110 PRO A N 1
ATOM 926 C CA . PRO A 1 110 ? 1.704 -8.266 1.32 1 98.56 110 PRO A CA 1
ATOM 927 C C . PRO A 1 110 ? 2.988 -9.031 1.017 1 98.56 110 PRO A C 1
ATOM 929 O O . PRO A 1 110 ? 2.959 -10.258 0.876 1 98.56 110 PRO A O 1
ATOM 932 N N . ILE A 1 111 ? 4.102 -8.344 0.921 1 98.69 111 ILE A N 1
ATOM 933 C CA . ILE A 1 111 ? 5.379 -9.016 0.709 1 98.69 111 ILE A CA 1
ATOM 934 C C . ILE A 1 111 ? 5.688 -9.93 1.897 1 98.69 111 ILE A C 1
ATOM 936 O O . ILE A 1 111 ? 5.98 -11.109 1.721 1 98.69 111 ILE A O 1
ATOM 940 N N . ILE A 1 112 ? 5.594 -9.367 3.086 1 98.38 112 ILE A N 1
ATOM 941 C CA . ILE A 1 112 ? 5.867 -10.117 4.305 1 98.38 112 ILE A CA 1
ATOM 942 C C . ILE A 1 112 ? 4.863 -11.258 4.441 1 98.38 112 ILE A C 1
ATOM 944 O O . ILE A 1 112 ? 5.242 -12.391 4.758 1 98.38 112 ILE A O 1
ATOM 948 N N . SER A 1 113 ? 3.643 -11 4.168 1 98.19 113 SER A N 1
ATOM 949 C CA . SER A 1 113 ? 2.607 -12.023 4.238 1 98.19 113 SER A CA 1
ATOM 950 C C . SER A 1 113 ? 2.879 -13.148 3.246 1 98.19 113 SER A C 1
ATOM 952 O O . SER A 1 113 ? 2.736 -14.328 3.58 1 98.19 113 SER A O 1
ATOM 954 N N . HIS A 1 114 ? 3.232 -12.797 2.059 1 98.12 114 HIS A N 1
ATOM 955 C CA . HIS A 1 114 ? 3.537 -13.789 1.039 1 98.12 114 HIS A CA 1
ATOM 956 C C . HIS A 1 114 ? 4.699 -14.68 1.467 1 98.12 114 HIS A C 1
ATOM 958 O O . HIS A 1 114 ? 4.633 -15.906 1.34 1 98.12 114 HIS A O 1
ATOM 964 N N . ILE A 1 115 ? 5.711 -14.102 2.014 1 98.06 115 ILE A N 1
ATOM 965 C CA . ILE A 1 115 ? 6.875 -14.859 2.467 1 98.06 115 ILE A CA 1
ATOM 966 C C . ILE A 1 115 ? 6.469 -15.797 3.607 1 98.06 115 ILE A C 1
ATOM 968 O O . ILE A 1 115 ? 6.891 -16.953 3.65 1 98.06 115 ILE A O 1
ATOM 972 N N . LEU A 1 116 ? 5.648 -15.336 4.445 1 97.56 116 LEU A N 1
ATOM 973 C CA . LEU A 1 116 ? 5.309 -16.062 5.664 1 97.56 116 LEU A CA 1
ATOM 974 C C . LEU A 1 116 ? 4.328 -17.188 5.367 1 97.56 116 LEU A C 1
ATOM 976 O O . LEU A 1 116 ? 4.426 -18.266 5.953 1 97.56 116 LEU A O 1
ATOM 980 N N . LEU A 1 117 ? 3.406 -17 4.363 1 96.81 117 LEU A N 1
ATOM 981 C CA . LEU A 1 117 ? 2.238 -17.875 4.344 1 96.81 117 LEU A CA 1
ATOM 982 C C . LEU A 1 117 ? 2.131 -18.609 3.012 1 96.81 117 LEU A C 1
ATOM 984 O O . LEU A 1 117 ? 1.412 -19.609 2.906 1 96.81 117 LEU A O 1
ATOM 988 N N . HIS A 1 118 ? 2.781 -18.094 2.031 1 95.94 118 HIS A N 1
ATOM 989 C CA . HIS A 1 118 ? 2.656 -18.703 0.714 1 95.94 118 HIS A CA 1
ATOM 990 C C . HIS A 1 118 ? 3.318 -20.078 0.681 1 95.94 118 HIS A C 1
ATOM 992 O O . HIS A 1 118 ? 4.371 -20.281 1.29 1 95.94 118 HIS A O 1
ATOM 998 N N . ASP A 1 119 ? 2.756 -21.031 -0.049 1 94.19 119 ASP A N 1
ATOM 999 C CA . ASP A 1 119 ? 3.352 -22.344 -0.27 1 94.19 119 ASP A CA 1
ATOM 1000 C C . ASP A 1 119 ? 4.348 -22.312 -1.425 1 94.19 119 ASP A C 1
ATOM 1002 O O . ASP A 1 119 ? 3.957 -22.219 -2.59 1 94.19 119 ASP A O 1
ATOM 1006 N N . PHE A 1 120 ? 5.59 -22.406 -1.118 1 94.12 120 PHE A N 1
ATOM 1007 C CA . PHE A 1 120 ? 6.641 -22.297 -2.123 1 94.12 120 PHE A CA 1
ATOM 1008 C C . PHE A 1 120 ? 7.012 -23.672 -2.666 1 94.12 120 PHE A C 1
ATOM 1010 O O . PHE A 1 120 ? 7.898 -23.797 -3.516 1 94.12 120 PHE A O 1
ATOM 1017 N N . SER A 1 121 ? 6.406 -24.703 -2.256 1 89.5 121 SER A N 1
ATOM 1018 C CA . SER A 1 121 ? 6.77 -26.062 -2.629 1 89.5 121 SER A CA 1
ATOM 1019 C C . SER A 1 121 ? 6.445 -26.344 -4.094 1 89.5 121 SER A C 1
ATOM 1021 O O . SER A 1 121 ? 7.086 -27.188 -4.73 1 89.5 121 SER A O 1
ATOM 1023 N N . THR A 1 122 ? 5.547 -25.625 -4.676 1 82.69 122 THR A N 1
ATOM 1024 C CA . THR A 1 122 ? 5.102 -25.891 -6.035 1 82.69 122 THR A CA 1
ATOM 1025 C C . THR A 1 122 ? 5.637 -24.844 -7 1 82.69 122 THR A C 1
ATOM 1027 O O . THR A 1 122 ? 5.277 -24.828 -8.18 1 82.69 122 THR A O 1
ATOM 1030 N N . GLY A 1 123 ? 6.527 -24.078 -6.566 1 81.75 123 GLY A N 1
ATOM 1031 C CA . GLY A 1 123 ? 7 -22.984 -7.414 1 81.75 123 GLY A CA 1
ATOM 1032 C C . GLY A 1 123 ? 8.133 -23.406 -8.336 1 81.75 123 GLY A C 1
ATOM 1033 O O . GLY A 1 123 ? 8.781 -24.422 -8.109 1 81.75 123 GLY A O 1
ATOM 1034 N N . LYS A 1 124 ? 8.25 -22.609 -9.352 1 84.44 124 LYS A N 1
ATOM 1035 C CA . LYS A 1 124 ? 9.289 -22.844 -10.344 1 84.44 124 LYS A CA 1
ATOM 1036 C C . LYS A 1 124 ? 10.672 -22.562 -9.773 1 84.44 124 LYS A C 1
ATOM 1038 O O . LYS A 1 124 ? 11.656 -23.172 -10.18 1 84.44 124 LYS A O 1
ATOM 1043 N N . HIS A 1 125 ? 10.727 -21.625 -8.914 1 89.5 125 HIS A N 1
ATOM 1044 C CA . HIS A 1 125 ? 11.992 -21.203 -8.328 1 89.5 125 HIS A CA 1
ATOM 1045 C C . HIS A 1 125 ? 12.031 -21.469 -6.832 1 89.5 125 HIS A C 1
ATOM 1047 O O . HIS A 1 125 ? 10.992 -21.422 -6.16 1 89.5 125 HIS A O 1
ATOM 1053 N N . PRO A 1 126 ? 13.219 -21.719 -6.387 1 90.06 126 PRO A N 1
ATOM 1054 C CA . PRO A 1 126 ? 13.328 -22.078 -4.973 1 90.06 126 PRO A CA 1
ATOM 1055 C C . PRO A 1 126 ? 12.945 -20.922 -4.039 1 90.06 126 PRO A C 1
ATOM 1057 O O . PRO A 1 126 ? 13.43 -19.812 -4.195 1 90.06 126 PRO A O 1
ATOM 1060 N N . GLY A 1 127 ? 12.055 -21.219 -3.15 1 94.75 127 GLY A N 1
ATOM 1061 C CA . GLY A 1 127 ? 11.688 -20.328 -2.057 1 94.75 127 GLY A CA 1
ATOM 1062 C C . GLY A 1 127 ? 12.109 -20.859 -0.696 1 94.75 127 GLY A C 1
ATOM 1063 O O . GLY A 1 127 ? 12.805 -21.859 -0.605 1 94.75 127 GLY A O 1
ATOM 1064 N N . PRO A 1 128 ? 11.789 -20.109 0.309 1 97.06 128 PRO A N 1
ATOM 1065 C CA . PRO A 1 128 ? 12.125 -20.594 1.647 1 97.06 128 PRO A CA 1
ATOM 1066 C C . PRO A 1 128 ? 11.539 -21.969 1.936 1 97.06 128 PRO A C 1
ATOM 1068 O O . PRO A 1 128 ? 10.391 -22.25 1.562 1 97.06 128 PRO A O 1
ATOM 1071 N N . ARG A 1 129 ? 12.328 -22.859 2.605 1 94.31 129 ARG A N 1
ATOM 1072 C CA . ARG A 1 129 ? 11.945 -24.25 2.809 1 94.31 129 ARG A CA 1
ATOM 1073 C C . ARG A 1 129 ? 11.359 -24.469 4.199 1 94.31 129 ARG A C 1
ATOM 1075 O O . ARG A 1 129 ? 10.656 -25.453 4.438 1 94.31 129 ARG A O 1
ATOM 1082 N N . ASN A 1 130 ? 11.812 -23.594 5.133 1 95.69 130 ASN A N 1
ATOM 1083 C CA . ASN A 1 130 ? 11.352 -23.703 6.512 1 95.69 130 ASN A CA 1
ATOM 1084 C C . ASN A 1 130 ? 11.133 -22.312 7.133 1 95.69 130 ASN A C 1
ATOM 1086 O O . ASN A 1 130 ? 11.367 -21.297 6.48 1 95.69 130 ASN A O 1
ATOM 1090 N N . MET A 1 131 ? 10.68 -22.312 8.367 1 97.12 131 MET A N 1
ATOM 1091 C CA . MET A 1 131 ? 10.328 -21.047 9.031 1 97.12 131 MET A CA 1
ATOM 1092 C C . MET A 1 131 ? 11.57 -20.203 9.289 1 97.12 131 MET A C 1
ATOM 1094 O O . MET A 1 131 ? 11.508 -18.984 9.234 1 97.12 131 MET A O 1
ATOM 1098 N N . GLU A 1 132 ? 12.672 -20.797 9.516 1 97.88 132 GLU A N 1
ATOM 1099 C CA . GLU A 1 132 ? 13.906 -20.062 9.742 1 97.88 132 GLU A CA 1
ATOM 1100 C C . GLU A 1 132 ? 14.32 -19.281 8.492 1 97.88 132 GLU A C 1
ATOM 1102 O O . GLU A 1 132 ? 14.688 -18.109 8.586 1 97.88 132 GLU A O 1
ATOM 1107 N N . GLU A 1 133 ? 14.227 -19.922 7.375 1 97.88 133 GLU A N 1
ATOM 1108 C CA . GLU A 1 133 ? 14.562 -19.25 6.125 1 97.88 133 GLU A CA 1
ATOM 1109 C C . GLU A 1 133 ? 13.555 -18.141 5.809 1 97.88 133 GLU A C 1
ATOM 1111 O O . GLU A 1 133 ? 13.922 -17.094 5.281 1 97.88 133 GLU A O 1
ATOM 1116 N N . ARG A 1 134 ? 12.297 -18.406 6.094 1 98.19 134 ARG A N 1
ATOM 1117 C CA . ARG A 1 134 ? 11.281 -17.375 5.922 1 98.19 134 ARG A CA 1
ATOM 1118 C C . ARG A 1 134 ? 11.594 -16.141 6.766 1 98.19 134 ARG A C 1
ATOM 1120 O O . ARG A 1 134 ? 11.578 -15.016 6.262 1 98.19 134 ARG A O 1
ATOM 1127 N N . PHE A 1 135 ? 11.898 -16.344 8.008 1 98.25 135 PHE A N 1
ATOM 1128 C CA . PHE A 1 135 ? 12.195 -15.227 8.898 1 98.25 135 PHE A CA 1
ATOM 1129 C C . PHE A 1 135 ? 13.477 -14.516 8.477 1 98.25 135 PHE A C 1
ATOM 1131 O O . PHE A 1 135 ? 13.594 -13.297 8.617 1 98.25 135 PHE A O 1
ATOM 1138 N N . THR A 1 136 ? 14.445 -15.242 7.988 1 98.38 136 THR A N 1
ATOM 1139 C CA . THR A 1 136 ? 15.664 -14.633 7.484 1 98.38 136 THR A CA 1
ATOM 1140 C C . THR A 1 136 ? 15.359 -13.703 6.312 1 98.38 136 THR A C 1
ATOM 1142 O O . THR A 1 136 ? 15.836 -12.562 6.273 1 98.38 136 THR A O 1
ATOM 1145 N N . LEU A 1 137 ? 14.547 -14.211 5.418 1 98.25 137 LEU A N 1
ATOM 1146 C CA . LEU A 1 137 ? 14.164 -13.375 4.281 1 98.25 137 LEU A CA 1
ATOM 1147 C C . LEU A 1 137 ? 13.359 -12.164 4.738 1 98.25 137 LEU A C 1
ATOM 1149 O O . LEU A 1 137 ? 13.609 -11.047 4.293 1 98.25 137 LEU A O 1
ATOM 1153 N N . ILE A 1 138 ? 12.453 -12.352 5.652 1 98.5 138 ILE A N 1
ATOM 1154 C CA . ILE A 1 138 ? 11.648 -11.258 6.195 1 98.5 138 ILE A CA 1
ATOM 1155 C C . ILE A 1 138 ? 12.562 -10.227 6.852 1 98.5 138 ILE A C 1
ATOM 1157 O O . ILE A 1 138 ? 12.328 -9.016 6.75 1 98.5 138 ILE A O 1
ATOM 1161 N N . SER A 1 139 ? 13.594 -10.648 7.5 1 97.81 139 SER A N 1
ATOM 1162 C CA . SER A 1 139 ? 14.516 -9.734 8.18 1 97.81 139 SER A CA 1
ATOM 1163 C C . SER A 1 139 ? 15.195 -8.797 7.191 1 97.81 139 SER A C 1
ATOM 1165 O O . SER A 1 139 ? 15.547 -7.668 7.543 1 97.81 139 SER A O 1
ATOM 1167 N N . ILE A 1 140 ? 15.344 -9.227 5.996 1 96.81 140 ILE A N 1
ATOM 1168 C CA . ILE A 1 140 ? 15.945 -8.398 4.953 1 96.81 140 ILE A CA 1
ATOM 1169 C C . ILE A 1 140 ? 14.969 -7.309 4.531 1 96.81 140 ILE A C 1
ATOM 1171 O O . ILE A 1 140 ? 15.375 -6.184 4.234 1 96.81 140 ILE A O 1
ATOM 1175 N N . TYR A 1 141 ? 13.688 -7.609 4.527 1 97.62 141 TYR A N 1
ATOM 1176 C CA . TYR A 1 141 ? 12.648 -6.68 4.094 1 97.62 141 TYR A CA 1
ATOM 1177 C C . TYR A 1 141 ? 12.227 -5.77 5.242 1 97.62 141 TYR A C 1
ATOM 1179 O O . TYR A 1 141 ? 11.742 -4.656 5.012 1 97.62 141 TYR A O 1
ATOM 1187 N N . CYS A 1 142 ? 12.461 -6.105 6.418 1 96.81 142 CYS A N 1
ATOM 1188 C CA . CYS A 1 142 ? 11.859 -5.523 7.609 1 96.81 142 CYS A CA 1
ATOM 1189 C C . CYS A 1 142 ? 12.297 -4.074 7.785 1 96.81 142 CYS A C 1
ATOM 1191 O O . CYS A 1 142 ? 11.484 -3.213 8.125 1 96.81 142 CYS A O 1
ATOM 1193 N N . PRO A 1 143 ? 13.547 -3.713 7.555 1 95.44 143 PRO A N 1
ATOM 1194 C CA . PRO A 1 143 ? 13.93 -2.307 7.703 1 95.44 143 PRO A CA 1
ATOM 1195 C C . PRO A 1 143 ? 13.141 -1.379 6.785 1 95.44 143 PRO A C 1
ATOM 1197 O O . PRO A 1 143 ? 12.844 -0.24 7.156 1 95.44 143 PRO A O 1
ATOM 1200 N N . TYR A 1 144 ? 12.781 -1.881 5.711 1 96.25 144 TYR A N 1
ATOM 1201 C CA . TYR A 1 144 ? 12.078 -1.072 4.719 1 96.25 144 TYR A CA 1
ATOM 1202 C C . TYR A 1 144 ? 10.594 -0.944 5.07 1 96.25 144 TYR A C 1
ATOM 1204 O O . TYR A 1 144 ? 9.859 -0.191 4.426 1 96.25 144 TYR A O 1
ATOM 1212 N N . PHE A 1 145 ? 10.195 -1.708 6.008 1 98.19 145 PHE A N 1
ATOM 1213 C CA . PHE A 1 145 ? 8.875 -1.503 6.594 1 98.19 145 PHE A CA 1
ATOM 1214 C C . PHE A 1 145 ? 8.945 -0.514 7.75 1 98.19 145 PHE A C 1
ATOM 1216 O O . PHE A 1 145 ? 8.172 0.448 7.801 1 98.19 145 PHE A O 1
ATOM 1223 N N . PHE A 1 146 ? 9.93 -0.671 8.656 1 97.69 146 PHE A N 1
ATOM 1224 C CA . PHE A 1 146 ? 9.992 0.053 9.922 1 97.69 146 PHE A CA 1
ATOM 1225 C C . PHE A 1 146 ? 10.477 1.48 9.703 1 97.69 146 PHE A C 1
ATOM 1227 O O . PHE A 1 146 ? 9.977 2.416 10.328 1 97.69 146 PHE A O 1
ATOM 1234 N N . PHE A 1 147 ? 11.43 1.708 8.812 1 97.88 147 PHE A N 1
ATOM 1235 C CA . PHE A 1 147 ? 11.938 3.059 8.609 1 97.88 147 PHE A CA 1
ATOM 1236 C C . PHE A 1 147 ? 10.859 3.963 8.031 1 97.88 147 PHE A C 1
ATOM 1238 O O . PHE A 1 147 ? 10.586 5.039 8.562 1 97.88 147 PHE A O 1
ATOM 1245 N N . PRO A 1 148 ? 10.227 3.539 6.988 1 98.31 148 PRO A N 1
ATOM 1246 C CA . PRO A 1 148 ? 9.148 4.375 6.457 1 98.31 148 PRO A CA 1
ATOM 1247 C C . PRO A 1 148 ? 8.039 4.629 7.48 1 98.31 148 PRO A C 1
ATOM 1249 O O . PRO A 1 148 ? 7.488 5.73 7.535 1 98.31 148 PRO A O 1
ATOM 1252 N N . LEU A 1 149 ? 7.738 3.625 8.219 1 98.19 149 LEU A N 1
ATOM 1253 C CA . LEU A 1 149 ? 6.75 3.816 9.273 1 98.19 149 LEU A CA 1
ATOM 1254 C C . LEU A 1 149 ? 7.219 4.871 10.273 1 98.19 149 LEU A C 1
ATOM 1256 O O . LEU A 1 149 ? 6.438 5.727 10.695 1 98.19 149 LEU A O 1
ATOM 1260 N N . PHE A 1 150 ? 8.453 4.84 10.617 1 98.06 150 PHE A N 1
ATOM 1261 C CA . PHE A 1 150 ? 9.031 5.805 11.547 1 98.06 150 PHE A CA 1
ATOM 1262 C C . PHE A 1 150 ? 9.023 7.207 10.945 1 98.06 150 PHE A C 1
ATOM 1264 O O . PHE A 1 150 ? 8.758 8.188 11.648 1 98.06 150 PHE A O 1
ATOM 1271 N N . ILE A 1 151 ? 9.352 7.285 9.734 1 98.31 151 ILE A N 1
ATOM 1272 C CA . ILE A 1 151 ? 9.344 8.562 9.031 1 98.31 151 ILE A CA 1
ATOM 1273 C C . ILE A 1 151 ? 7.945 9.164 9.062 1 98.31 151 ILE A C 1
ATOM 1275 O O . ILE A 1 151 ? 7.773 10.344 9.359 1 98.31 151 ILE A O 1
ATOM 1279 N N . MET A 1 152 ? 6.98 8.352 8.781 1 98.44 152 MET A N 1
ATOM 1280 C CA . MET A 1 152 ? 5.594 8.812 8.805 1 98.44 152 MET A CA 1
ATOM 1281 C C . MET A 1 152 ? 5.199 9.289 10.203 1 98.44 152 MET A C 1
ATOM 1283 O O . MET A 1 152 ? 4.602 10.352 10.352 1 98.44 152 MET A O 1
ATOM 1287 N N . LEU A 1 153 ? 5.555 8.547 11.211 1 98.19 153 LEU A N 1
ATOM 1288 C CA . LEU A 1 153 ? 5.191 8.891 12.578 1 98.19 153 LEU A CA 1
ATOM 1289 C C . LEU A 1 153 ? 5.895 10.172 13.023 1 98.19 153 LEU A C 1
ATOM 1291 O O . LEU A 1 153 ? 5.297 11.008 13.695 1 98.19 153 LEU A O 1
ATOM 1295 N N . ASP A 1 154 ? 7.156 10.25 12.656 1 97.88 154 ASP A N 1
ATOM 1296 C CA . ASP A 1 154 ? 7.883 11.484 12.945 1 97.88 154 ASP A CA 1
ATOM 1297 C C . ASP A 1 154 ? 7.207 12.688 12.297 1 97.88 154 ASP A C 1
ATOM 1299 O O . ASP A 1 154 ? 7.031 13.727 12.93 1 97.88 154 ASP A O 1
ATOM 1303 N N . ALA A 1 155 ? 6.844 12.547 11.086 1 97.31 155 ALA A N 1
ATOM 1304 C CA . ALA A 1 155 ? 6.203 13.641 10.359 1 97.31 155 ALA A CA 1
ATOM 1305 C C . ALA A 1 155 ? 4.852 13.992 10.977 1 97.31 155 ALA A C 1
ATOM 1307 O O . ALA A 1 155 ? 4.461 15.156 11.008 1 97.31 155 ALA A O 1
ATOM 1308 N N . LEU A 1 156 ? 4.145 13.039 11.484 1 96.25 156 LEU A N 1
ATOM 1309 C CA . LEU A 1 156 ? 2.809 13.242 12.031 1 96.25 156 LEU A CA 1
ATOM 1310 C C . LEU A 1 156 ? 2.883 13.93 13.391 1 96.25 156 LEU A C 1
ATOM 1312 O O . LEU A 1 156 ? 2.031 14.758 13.719 1 96.25 156 LEU A O 1
ATOM 1316 N N . PHE A 1 157 ? 3.957 13.664 14.109 1 95.44 157 PHE A N 1
ATOM 1317 C CA . PHE A 1 157 ? 3.844 14.008 15.523 1 95.44 157 PHE A CA 1
ATOM 1318 C C . PHE A 1 157 ? 4.945 14.977 15.93 1 95.44 157 PHE A C 1
ATOM 1320 O O . PHE A 1 157 ? 4.867 15.609 16.984 1 95.44 157 PHE A O 1
ATOM 1327 N N . SER A 1 158 ? 5.98 15.07 15.141 1 94.38 158 SER A N 1
ATOM 1328 C CA . SER A 1 158 ? 7.098 15.93 15.531 1 94.38 158 SER A CA 1
ATOM 1329 C C . SER A 1 158 ? 6.758 17.406 15.328 1 94.38 158 SER A C 1
ATOM 1331 O O . SER A 1 158 ? 6.16 17.766 14.312 1 94.38 158 SER A O 1
ATOM 1333 N N . SER A 1 159 ? 7.125 18.266 16.172 1 92.31 159 SER A N 1
ATOM 1334 C CA . SER A 1 159 ? 6.883 19.703 16.094 1 92.31 159 SER A CA 1
ATOM 1335 C C . SER A 1 159 ? 7.906 20.406 15.195 1 92.31 159 SER A C 1
ATOM 1337 O O . SER A 1 159 ? 7.762 21.578 14.875 1 92.31 159 SER A O 1
ATOM 1339 N N . VAL A 1 160 ? 8.859 19.641 14.805 1 92.5 160 VAL A N 1
ATOM 1340 C CA . VAL A 1 160 ? 9.953 20.234 14.031 1 92.5 160 VAL A CA 1
ATOM 1341 C C . VAL A 1 160 ? 9.414 20.797 12.719 1 92.5 160 VAL A C 1
ATOM 1343 O O . VAL A 1 160 ? 9.953 21.75 12.172 1 92.5 160 VAL A O 1
ATOM 1346 N N . TYR A 1 161 ? 8.336 20.266 12.344 1 91.06 161 TYR A N 1
ATOM 1347 C CA . TYR A 1 161 ? 7.789 20.641 11.047 1 91.06 161 TYR A CA 1
ATOM 1348 C C . TYR A 1 161 ? 6.855 21.844 11.188 1 91.06 161 TYR A C 1
ATOM 1350 O O . TYR A 1 161 ? 6.359 22.375 10.188 1 91.06 161 TYR A O 1
ATOM 1358 N N . ARG A 1 162 ? 6.387 22.297 12.312 1 81 162 ARG A N 1
ATOM 1359 C CA . ARG A 1 162 ? 5.406 23.344 12.57 1 81 162 ARG A CA 1
ATOM 1360 C C . ARG A 1 162 ? 6.062 24.719 12.57 1 81 162 ARG A C 1
ATOM 1362 O O . ARG A 1 162 ? 5.41 25.734 12.289 1 81 162 ARG A O 1
ATOM 1369 N N . HIS A 1 163 ? 7.242 24.859 13.047 1 60.56 163 HIS A N 1
ATOM 1370 C CA . HIS A 1 163 ? 7.793 26.141 13.461 1 60.56 163 HIS A CA 1
ATOM 1371 C C . HIS A 1 163 ? 7.918 27.094 12.273 1 60.56 163 HIS A C 1
ATOM 1373 O O . HIS A 1 163 ? 7.719 28.297 12.422 1 60.56 163 HIS A O 1
ATOM 1379 N N . SER A 1 164 ? 8.297 26.656 11.141 1 52.41 164 SER A N 1
ATOM 1380 C CA . SER A 1 164 ? 8.719 27.75 10.266 1 52.41 164 SER A CA 1
ATOM 1381 C C . SER A 1 164 ? 7.527 28.547 9.766 1 52.41 164 SER A C 1
ATOM 1383 O O . SER A 1 164 ? 7.699 29.609 9.156 1 52.41 164 SER A O 1
ATOM 1385 N N . LEU A 1 165 ? 6.355 28.016 9.812 1 49.09 165 LEU A N 1
ATOM 1386 C CA . LEU A 1 165 ? 5.23 28.781 9.281 1 49.09 165 LEU A CA 1
ATOM 1387 C C . LEU A 1 165 ? 4.992 30.047 10.094 1 49.09 165 LEU A C 1
ATOM 1389 O O . LEU A 1 165 ? 4.602 31.078 9.547 1 49.09 165 LEU A O 1
ATOM 1393 N N . HIS A 1 166 ? 5.188 30.016 11.297 1 47.78 166 HIS A N 1
ATOM 1394 C CA . HIS A 1 166 ? 4.969 31.203 12.102 1 47.78 166 HIS A CA 1
ATOM 1395 C C . HIS A 1 166 ? 6.012 32.281 11.805 1 47.78 166 HIS A C 1
ATOM 1397 O O . HIS A 1 166 ? 5.703 33.469 11.812 1 47.78 166 HIS A O 1
ATOM 1403 N N . LEU A 1 167 ? 7.16 31.906 11.516 1 48.25 167 LEU A N 1
ATOM 1404 C CA . LEU A 1 167 ? 8.18 32.938 11.297 1 48.25 167 LEU A CA 1
ATOM 1405 C C . LEU A 1 167 ? 7.969 33.625 9.961 1 48.25 167 LEU A C 1
ATOM 1407 O O . LEU A 1 167 ? 8.242 34.844 9.836 1 48.25 167 LEU A O 1
ATOM 1411 N N . HIS A 1 168 ? 7.492 32.969 8.992 1 47.72 168 HIS A N 1
ATOM 1412 C CA . HIS A 1 168 ? 7.25 33.625 7.711 1 47.72 168 HIS A CA 1
ATOM 1413 C C . HIS A 1 168 ? 6.043 34.531 7.781 1 47.72 168 HIS A C 1
ATOM 1415 O O . HIS A 1 168 ? 6.004 35.562 7.102 1 47.72 168 HIS A O 1
ATOM 1421 N N . GLN A 1 169 ? 5.031 34.25 8.539 1 47.62 169 GLN A N 1
ATOM 1422 C CA . GLN A 1 169 ? 3.893 35.156 8.703 1 47.62 169 GLN A CA 1
ATOM 1423 C C . GLN A 1 169 ? 4.289 36.406 9.469 1 47.62 169 GLN A C 1
ATOM 1425 O O . GLN A 1 169 ? 3.789 37.5 9.18 1 47.62 169 GLN A O 1
ATOM 1430 N N . LYS A 1 170 ? 5.191 36.469 10.406 1 50.78 170 LYS A N 1
ATOM 1431 C CA . LYS A 1 170 ? 5.625 37.656 11.117 1 50.78 170 LYS A CA 1
ATOM 1432 C C . LYS A 1 170 ? 6.453 38.562 10.211 1 50.78 170 LYS A C 1
ATOM 1434 O O . LYS A 1 170 ? 6.461 39.781 10.391 1 50.78 170 LYS A O 1
ATOM 1439 N N . LYS A 1 171 ? 7.18 38.062 9.281 1 49.38 171 LYS A N 1
ATOM 1440 C CA . LYS A 1 171 ? 8.047 38.906 8.477 1 49.38 171 LYS A CA 1
ATOM 1441 C C . LYS A 1 171 ? 7.238 39.688 7.43 1 49.38 171 LYS A C 1
ATOM 1443 O O . LYS A 1 171 ? 7.75 40.594 6.801 1 49.38 171 LYS A O 1
ATOM 1448 N N . HIS A 1 172 ? 6.078 39.188 7.086 1 48.19 172 HIS A N 1
ATOM 1449 C CA . HIS A 1 172 ? 5.297 39.906 6.082 1 48.19 172 HIS A CA 1
ATOM 1450 C C . HIS A 1 172 ? 4.246 40.781 6.738 1 48.19 172 HIS A C 1
ATOM 1452 O O . HIS A 1 172 ? 3.402 41.375 6.055 1 48.19 172 HIS A O 1
ATOM 1458 N N . ARG A 1 173 ? 4.246 40.719 8.055 1 40.06 173 ARG A N 1
ATOM 1459 C CA . ARG A 1 173 ? 3.51 41.812 8.695 1 40.06 173 ARG A CA 1
ATOM 1460 C C . ARG A 1 173 ? 4.445 42.938 9.086 1 40.06 173 ARG A C 1
ATOM 1462 O O . ARG A 1 173 ? 5.586 42.719 9.484 1 40.06 173 ARG A O 1
ATOM 1469 N N . MET B 1 1 ? -23.141 24.328 6.352 1 63.47 1 MET B N 1
ATOM 1470 C CA . MET B 1 1 ? -23.562 23.078 5.711 1 63.47 1 MET B CA 1
ATOM 1471 C C . MET B 1 1 ? -22.344 22.266 5.258 1 63.47 1 MET B C 1
ATOM 1473 O O . MET B 1 1 ? -21.328 22.844 4.875 1 63.47 1 MET B O 1
ATOM 1477 N N . PRO B 1 2 ? -22.5 20.938 5.461 1 80.44 2 PRO B N 1
ATOM 1478 C CA . PRO B 1 2 ? -21.375 20.156 4.961 1 80.44 2 PRO B CA 1
ATOM 1479 C C . PRO B 1 2 ? -21.188 20.297 3.453 1 80.44 2 PRO B C 1
ATOM 1481 O O . PRO B 1 2 ? -22.156 20.469 2.713 1 80.44 2 PRO B O 1
ATOM 1484 N N . ARG B 1 3 ? -19.938 20.391 3.062 1 92.19 3 ARG B N 1
ATOM 1485 C CA . ARG B 1 3 ? -19.578 20.406 1.648 1 92.19 3 ARG B CA 1
ATOM 1486 C C . ARG B 1 3 ? -20.109 19.172 0.933 1 92.19 3 ARG B C 1
ATOM 1488 O O . ARG B 1 3 ? -20.344 18.125 1.559 1 92.19 3 ARG B O 1
ATOM 1495 N N . LEU B 1 4 ? -20.438 19.375 -0.297 1 94.56 4 LEU B N 1
ATOM 1496 C CA . LEU B 1 4 ? -20.812 18.234 -1.126 1 94.56 4 LEU B CA 1
ATOM 1497 C C . LEU B 1 4 ? -19.781 17.109 -1 1 94.56 4 LEU B C 1
ATOM 1499 O O . LEU B 1 4 ? -20.156 15.93 -0.967 1 94.56 4 LEU B O 1
ATOM 1503 N N . LEU B 1 5 ? -18.562 17.5 -0.926 1 95.94 5 LEU B N 1
ATOM 1504 C CA . LEU B 1 5 ? -17.5 16.5 -0.806 1 95.94 5 LEU B CA 1
ATOM 1505 C C . LEU B 1 5 ? -17.641 15.727 0.501 1 95.94 5 LEU B C 1
ATOM 1507 O O . LEU B 1 5 ? -17.359 14.523 0.543 1 95.94 5 LEU B O 1
ATOM 1511 N N . ASP B 1 6 ? -18 16.422 1.518 1 97.44 6 ASP B N 1
ATOM 1512 C CA . ASP B 1 6 ? -18.188 15.742 2.797 1 97.44 6 ASP B CA 1
ATOM 1513 C C . ASP B 1 6 ? -19.312 14.711 2.711 1 97.44 6 ASP B C 1
ATOM 1515 O O . ASP B 1 6 ? -19.203 13.617 3.281 1 97.44 6 ASP B O 1
ATOM 1519 N N . ILE B 1 7 ? -20.297 15.016 2.033 1 97.56 7 ILE B N 1
ATOM 1520 C CA . ILE B 1 7 ? -21.422 14.109 1.857 1 97.56 7 ILE B CA 1
ATOM 1521 C C . ILE B 1 7 ? -20.984 12.891 1.048 1 97.56 7 ILE B C 1
ATOM 1523 O O . ILE B 1 7 ? -21.297 11.758 1.406 1 97.56 7 ILE B O 1
ATOM 1527 N N . LEU B 1 8 ? -20.25 13.117 -0.024 1 97.75 8 LEU B N 1
ATOM 1528 C CA . LEU B 1 8 ? -19.75 12.031 -0.859 1 97.75 8 LEU B CA 1
ATOM 1529 C C . LEU B 1 8 ? -18.844 11.109 -0.061 1 97.75 8 LEU B C 1
ATOM 1531 O O . LEU B 1 8 ? -18.969 9.883 -0.139 1 97.75 8 LEU B O 1
ATOM 1535 N N . PHE B 1 9 ? -17.969 11.75 0.649 1 98.25 9 PHE B N 1
ATOM 1536 C CA . PHE B 1 9 ? -17.031 10.961 1.445 1 98.25 9 PHE B CA 1
ATOM 1537 C C . PHE B 1 9 ? -17.766 10.18 2.527 1 98.25 9 PHE B C 1
ATOM 1539 O O . PHE B 1 9 ? -17.438 9.031 2.811 1 98.25 9 PHE B O 1
ATOM 1546 N N . PHE B 1 10 ? -18.781 10.82 3.115 1 98.25 10 PHE B N 1
ATOM 1547 C CA . PHE B 1 10 ? -19.578 10.133 4.117 1 98.25 10 PHE B CA 1
ATOM 1548 C C . PHE B 1 10 ? -20.219 8.875 3.539 1 98.25 10 PHE B C 1
ATOM 1550 O O . PHE B 1 10 ? -20.109 7.797 4.121 1 98.25 10 PHE B O 1
ATOM 1557 N N . PHE B 1 11 ? -20.812 8.953 2.424 1 98 11 PHE B N 1
ATOM 1558 C CA . PHE B 1 11 ? -21.5 7.809 1.828 1 98 11 PHE B CA 1
ATOM 1559 C C . PHE B 1 11 ? -20.5 6.734 1.424 1 98 11 PHE B C 1
ATOM 1561 O O . PHE B 1 11 ? -20.781 5.539 1.524 1 98 11 PHE B O 1
ATOM 1568 N N . TYR B 1 12 ? -19.406 7.148 0.928 1 98.5 12 TYR B N 1
ATOM 1569 C CA . TYR B 1 12 ? -18.359 6.203 0.582 1 98.5 12 TYR B CA 1
ATOM 1570 C C . TYR B 1 12 ? -17.953 5.359 1.789 1 98.5 12 TYR B C 1
ATOM 1572 O O . TYR B 1 12 ? -17.969 4.129 1.725 1 98.5 12 TYR B O 1
ATOM 1580 N N . PHE B 1 13 ? -17.656 6 2.922 1 98.69 13 PHE B N 1
ATOM 1581 C CA . PHE B 1 13 ? -17.219 5.273 4.109 1 98.69 13 PHE B CA 1
ATOM 1582 C C . PHE B 1 13 ? -18.375 4.465 4.699 1 98.69 13 PHE B C 1
ATOM 1584 O O . PHE B 1 13 ? -18.188 3.322 5.121 1 98.69 13 PHE B O 1
ATOM 1591 N N . PHE B 1 14 ? -19.531 5.086 4.676 1 98.38 14 PHE B N 1
ATOM 1592 C CA . PHE B 1 14 ? -20.688 4.438 5.277 1 98.38 14 PHE B CA 1
ATOM 1593 C C . PHE B 1 14 ? -21.016 3.143 4.551 1 98.38 14 PHE B C 1
ATOM 1595 O O . PHE B 1 14 ? -21.266 2.113 5.184 1 98.38 14 PHE B O 1
ATOM 1602 N N . THR B 1 15 ? -20.969 3.129 3.258 1 97.75 15 THR B N 1
ATOM 1603 C CA . THR B 1 15 ? -21.328 1.944 2.486 1 97.75 15 THR B CA 1
ATOM 1604 C C . THR B 1 15 ? -20.219 0.905 2.539 1 97.75 15 THR B C 1
ATOM 1606 O O . THR B 1 15 ? -20.469 -0.292 2.379 1 97.75 15 THR B O 1
ATOM 1609 N N . HIS B 1 16 ? -19.047 1.373 2.729 1 98.06 16 HIS B N 1
ATOM 1610 C CA . HIS B 1 16 ? -17.922 0.449 2.773 1 98.06 16 HIS B CA 1
ATOM 1611 C C . HIS B 1 16 ? -17.984 -0.427 4.02 1 98.06 16 HIS B C 1
ATOM 1613 O O . HIS B 1 16 ? -17.438 -1.536 4.031 1 98.06 16 HIS B O 1
ATOM 1619 N N . ILE B 1 17 ? -18.625 0.061 5.078 1 98.5 17 ILE B N 1
ATOM 1620 C CA . ILE B 1 17 ? -18.688 -0.669 6.34 1 98.5 17 ILE B CA 1
ATOM 1621 C C . ILE B 1 17 ? -19.375 -2.012 6.125 1 98.5 17 ILE B C 1
ATOM 1623 O O . ILE B 1 17 ? -18.781 -3.068 6.32 1 98.5 17 ILE B O 1
ATOM 1627 N N . PRO B 1 18 ? -20.609 -2.074 5.625 1 97.94 18 PRO B N 1
ATOM 1628 C CA . PRO B 1 18 ? -21.234 -3.383 5.426 1 97.94 18 PRO B CA 1
ATOM 1629 C C . PRO B 1 18 ? -20.562 -4.195 4.32 1 97.94 18 PRO B C 1
ATOM 1631 O O . PRO B 1 18 ? -20.516 -5.426 4.402 1 97.94 18 PRO B O 1
ATOM 1634 N N . ILE B 1 19 ? -20.031 -3.621 3.305 1 97.44 19 ILE B N 1
ATOM 1635 C CA . ILE B 1 19 ? -19.359 -4.332 2.225 1 97.44 19 ILE B CA 1
ATOM 1636 C C . ILE B 1 19 ? -18.125 -5.055 2.771 1 97.44 19 ILE B C 1
ATOM 1638 O O . ILE B 1 19 ? -17.906 -6.234 2.477 1 97.44 19 ILE B O 1
ATOM 1642 N N . THR B 1 20 ? -17.359 -4.316 3.564 1 98.38 20 THR B N 1
ATOM 1643 C CA . THR B 1 20 ? -16.156 -4.906 4.156 1 98.38 20 THR B CA 1
ATOM 1644 C C . THR B 1 20 ? -16.531 -6.051 5.098 1 98.38 20 THR B C 1
ATOM 1646 O O . THR B 1 20 ? -15.961 -7.141 5.008 1 98.38 20 THR B O 1
ATOM 1649 N N . ILE B 1 21 ? -17.562 -5.875 5.91 1 98.38 21 ILE B N 1
ATOM 1650 C CA . ILE B 1 21 ? -17.922 -6.832 6.957 1 98.38 21 ILE B CA 1
ATOM 1651 C C . ILE B 1 21 ? -18.547 -8.07 6.328 1 98.38 21 ILE B C 1
ATOM 1653 O O . ILE B 1 21 ? -18.219 -9.203 6.719 1 98.38 21 ILE B O 1
ATOM 1657 N N . PHE B 1 22 ? -19.328 -7.91 5.266 1 98.31 22 PHE B N 1
ATOM 1658 C CA . PHE B 1 22 ? -20.156 -9.023 4.832 1 98.31 22 PHE B CA 1
ATOM 1659 C C . PHE B 1 22 ? -19.641 -9.617 3.527 1 98.31 22 PHE B C 1
ATOM 1661 O O . PHE B 1 22 ? -20 -10.734 3.158 1 98.31 22 PHE B O 1
ATOM 1668 N N . ILE B 1 23 ? -18.797 -8.867 2.799 1 97.94 23 ILE B N 1
ATOM 1669 C CA . ILE B 1 23 ? -18.359 -9.359 1.495 1 97.94 23 ILE B CA 1
ATOM 1670 C C . ILE B 1 23 ? -16.844 -9.555 1.499 1 97.94 23 ILE B C 1
ATOM 1672 O O . ILE B 1 23 ? -16.359 -10.688 1.393 1 97.94 23 ILE B O 1
ATOM 1676 N N . ASP B 1 24 ? -16.125 -8.508 1.79 1 98 24 ASP B N 1
ATOM 1677 C CA . ASP B 1 24 ? -14.664 -8.562 1.658 1 98 24 ASP B CA 1
ATOM 1678 C C . ASP B 1 24 ? -14.062 -9.531 2.666 1 98 24 ASP B C 1
ATOM 1680 O O . ASP B 1 24 ? -13.117 -10.258 2.346 1 98 24 ASP B O 1
ATOM 1684 N N . LEU B 1 25 ? -14.633 -9.594 3.812 1 98.44 25 LEU B N 1
ATOM 1685 C CA . LEU B 1 25 ? -14.055 -10.406 4.875 1 98.44 25 LEU B CA 1
ATOM 1686 C C . LEU B 1 25 ? -14.211 -11.891 4.574 1 98.44 25 LEU B C 1
ATOM 1688 O O . LEU B 1 25 ? -13.562 -12.734 5.199 1 98.44 25 LEU B O 1
ATOM 1692 N N . GLN B 1 26 ? -15.078 -12.242 3.625 1 98.31 26 GLN B N 1
ATOM 1693 C CA . GLN B 1 26 ? -15.227 -13.633 3.205 1 98.31 26 GLN B CA 1
ATOM 1694 C C . GLN B 1 26 ? -13.938 -14.156 2.572 1 98.31 26 GLN B C 1
ATOM 1696 O O . GLN B 1 26 ? -13.758 -15.367 2.436 1 98.31 26 GLN B O 1
ATOM 1701 N N . ALA B 1 27 ? -13.062 -13.266 2.17 1 97.56 27 ALA B N 1
ATOM 1702 C CA . ALA B 1 27 ? -11.789 -13.664 1.588 1 97.56 27 ALA B CA 1
ATOM 1703 C C . ALA B 1 27 ? -10.828 -14.156 2.664 1 97.56 27 ALA B C 1
ATOM 1705 O O . ALA B 1 27 ? -9.812 -14.789 2.354 1 97.56 27 ALA B O 1
ATOM 1706 N N . LEU B 1 28 ? -11.133 -13.891 3.908 1 97.5 28 LEU B N 1
ATOM 1707 C CA . LEU B 1 28 ? -10.211 -14.227 4.988 1 97.5 28 LEU B CA 1
ATOM 1708 C C . LEU B 1 28 ? -10.828 -15.273 5.918 1 97.5 28 LEU B C 1
ATOM 1710 O O . LEU B 1 28 ? -10.109 -16.047 6.559 1 97.5 28 LEU B O 1
ATOM 1714 N N . LEU B 1 29 ? -12.133 -15.258 5.996 1 97.56 29 LEU B N 1
ATOM 1715 C CA . LEU B 1 29 ? -12.828 -16.094 6.965 1 97.56 29 LEU B CA 1
ATOM 1716 C C . LEU B 1 29 ? -13.727 -17.109 6.266 1 97.56 29 LEU B C 1
ATOM 1718 O O . LEU B 1 29 ? -14.18 -16.875 5.145 1 97.56 29 LEU B O 1
ATOM 1722 N N . PRO B 1 30 ? -14.008 -18.203 6.934 1 96.88 30 PRO B N 1
ATOM 1723 C CA . PRO B 1 30 ? -14.914 -19.188 6.352 1 96.88 30 PRO B CA 1
ATOM 1724 C C . PRO B 1 30 ? -16.312 -18.641 6.094 1 96.88 30 PRO B C 1
ATOM 1726 O O . PRO B 1 30 ? -16.812 -17.828 6.871 1 96.88 30 PRO B O 1
ATOM 1729 N N . GLN B 1 31 ? -16.875 -19.125 5.113 1 96.38 31 GLN B N 1
ATOM 1730 C CA . GLN B 1 31 ? -18.188 -18.641 4.664 1 96.38 31 GLN B CA 1
ATOM 1731 C C . GLN B 1 31 ? -19.25 -18.906 5.715 1 96.38 31 GLN B C 1
ATOM 1733 O O . GLN B 1 31 ? -20.281 -18.219 5.738 1 96.38 31 GLN B O 1
ATOM 1738 N N . LYS B 1 32 ? -19.109 -19.859 6.574 1 96.94 32 LYS B N 1
ATOM 1739 C CA . LYS B 1 32 ? -20.109 -20.234 7.574 1 96.94 32 LYS B CA 1
ATOM 1740 C C . LYS B 1 32 ? -20.391 -19.094 8.531 1 96.94 32 LYS B C 1
ATOM 1742 O O . LYS B 1 32 ? -21.422 -19.078 9.203 1 96.94 32 LYS B O 1
ATOM 1747 N N . TYR B 1 33 ? -19.5 -18.141 8.609 1 97.75 33 TYR B N 1
ATOM 1748 C CA . TYR B 1 33 ? -19.656 -17.047 9.555 1 97.75 33 TYR B CA 1
ATOM 1749 C C . TYR B 1 33 ? -20.469 -15.906 8.938 1 97.75 33 TYR B C 1
ATOM 1751 O O . TYR B 1 33 ? -20.75 -14.906 9.594 1 97.75 33 TYR B O 1
ATOM 1759 N N . PHE B 1 34 ? -20.922 -16.047 7.727 1 98.44 34 PHE B N 1
ATOM 1760 C CA . PHE B 1 34 ? -21.594 -14.969 7.02 1 98.44 34 PHE B CA 1
ATOM 1761 C C . PHE B 1 34 ? -23.016 -15.375 6.633 1 98.44 34 PHE B C 1
ATOM 1763 O O . PHE B 1 34 ? -23.281 -16.562 6.391 1 98.44 34 PHE B O 1
ATOM 1770 N N . PRO B 1 35 ? -23.938 -14.406 6.559 1 98.12 35 PRO B N 1
ATOM 1771 C CA . PRO B 1 35 ? -25.281 -14.719 6.066 1 98.12 35 PRO B CA 1
ATOM 1772 C C . PRO B 1 35 ? -25.266 -15.328 4.664 1 98.12 35 PRO B C 1
ATOM 1774 O O . PRO B 1 35 ? -24.484 -14.898 3.812 1 98.12 35 PRO B O 1
ATOM 1777 N N . GLN B 1 36 ? -26.141 -16.234 4.438 1 98.12 36 GLN B N 1
ATOM 1778 C CA . GLN B 1 36 ? -26.203 -16.969 3.182 1 98.12 36 GLN B CA 1
ATOM 1779 C C . GLN B 1 36 ? -26.375 -16.031 1.996 1 98.12 36 GLN B C 1
ATOM 1781 O O . GLN B 1 36 ? -25.781 -16.234 0.936 1 98.12 36 GLN B O 1
ATOM 1786 N N . LYS B 1 37 ? -27.141 -15.016 2.17 1 98.38 37 LYS B N 1
ATOM 1787 C CA . LYS B 1 37 ? -27.391 -14.07 1.087 1 98.38 37 LYS B CA 1
ATOM 1788 C C . LYS B 1 37 ? -26.109 -13.383 0.64 1 98.38 37 LYS B C 1
ATOM 1790 O O . LYS B 1 37 ? -25.922 -13.102 -0.547 1 98.38 37 LYS B O 1
ATOM 1795 N N . THR B 1 38 ? -25.281 -13.047 1.535 1 98.5 38 THR B N 1
ATOM 1796 C CA . THR B 1 38 ? -24.047 -12.367 1.194 1 98.5 38 THR B CA 1
ATOM 1797 C C . THR B 1 38 ? -23.047 -13.336 0.563 1 98.5 38 THR B C 1
ATOM 1799 O O . THR B 1 38 ? -22.266 -12.945 -0.299 1 98.5 38 THR B O 1
ATOM 1802 N N . VAL B 1 39 ? -23.062 -14.539 1.008 1 98.56 39 VAL B N 1
ATOM 1803 C CA . VAL B 1 39 ? -22.25 -15.578 0.388 1 98.56 39 VAL B CA 1
ATOM 1804 C C . VAL B 1 39 ? -22.656 -15.766 -1.069 1 98.56 39 VAL B C 1
ATOM 1806 O O . VAL B 1 39 ? -21.812 -15.797 -1.964 1 98.56 39 VAL B O 1
ATOM 1809 N N . GLU B 1 40 ? -23.922 -15.828 -1.266 1 98.38 40 GLU B N 1
ATOM 1810 C CA . GLU B 1 40 ? -24.438 -15.977 -2.623 1 98.38 40 GLU B CA 1
ATOM 1811 C C . GLU B 1 40 ? -24.094 -14.766 -3.484 1 98.38 40 GLU B C 1
ATOM 1813 O O . GLU B 1 40 ? -23.797 -14.906 -4.676 1 98.38 40 GLU B O 1
ATOM 1818 N N . LEU B 1 41 ? -24.203 -13.68 -2.857 1 98.06 41 LEU B N 1
ATOM 1819 C CA . LEU B 1 41 ? -23.844 -12.461 -3.58 1 98.06 41 LEU B CA 1
ATOM 1820 C C . LEU B 1 41 ? -22.391 -12.477 -4.004 1 98.06 41 LEU B C 1
ATOM 1822 O O . LEU B 1 41 ? -22.062 -12.141 -5.148 1 98.06 41 LEU B O 1
ATOM 1826 N N . LYS B 1 42 ? -21.469 -12.766 -3.125 1 98.06 42 LYS B N 1
ATOM 1827 C CA . LYS B 1 42 ? -20.062 -12.844 -3.457 1 98.06 42 LYS B CA 1
ATOM 1828 C C . LYS B 1 42 ? -19.797 -13.883 -4.547 1 98.06 42 LYS B C 1
ATOM 1830 O O . LYS B 1 42 ? -19.031 -13.641 -5.477 1 98.06 42 LYS B O 1
ATOM 1835 N N . ASP B 1 43 ? -20.438 -15.023 -4.434 1 97.25 43 ASP B N 1
ATOM 1836 C CA . ASP B 1 43 ? -20.281 -16.078 -5.426 1 97.25 43 ASP B CA 1
ATOM 1837 C C . ASP B 1 43 ? -20.766 -15.617 -6.801 1 97.25 43 ASP B C 1
ATOM 1839 O O . ASP B 1 43 ? -20.094 -15.867 -7.812 1 97.25 43 ASP B O 1
ATOM 1843 N N . TRP B 1 44 ? -21.906 -14.977 -6.801 1 97.81 44 TRP B N 1
ATOM 1844 C CA . TRP B 1 44 ? -22.422 -14.422 -8.047 1 97.81 44 TRP B CA 1
ATOM 1845 C C . TRP B 1 44 ? -21.453 -13.422 -8.641 1 97.81 44 TRP B C 1
ATOM 1847 O O . TRP B 1 44 ? -21.156 -13.453 -9.844 1 97.81 44 TRP B O 1
ATOM 1857 N N . TYR B 1 45 ? -21 -12.539 -7.82 1 97.56 45 TYR B N 1
ATOM 1858 C CA . TYR B 1 45 ? -20.016 -11.539 -8.211 1 97.56 45 TYR B CA 1
ATOM 1859 C C . TYR B 1 45 ? -18.781 -12.188 -8.828 1 97.56 45 TYR B C 1
ATOM 1861 O O . TYR B 1 45 ? -18.328 -11.781 -9.898 1 97.56 45 TYR B O 1
ATOM 1869 N N . CYS B 1 46 ? -18.203 -13.18 -8.188 1 97.31 46 CYS B N 1
ATOM 1870 C CA . CYS B 1 46 ? -16.984 -13.836 -8.633 1 97.31 46 CYS B CA 1
ATOM 1871 C C . CYS B 1 46 ? -17.203 -14.555 -9.961 1 97.31 46 CYS B C 1
ATOM 1873 O O . CYS B 1 46 ? -16.328 -14.547 -10.828 1 97.31 46 CYS B O 1
ATOM 1875 N N . LEU B 1 47 ? -18.344 -15.125 -10.055 1 95.12 47 LEU B N 1
ATOM 1876 C CA . LEU B 1 47 ? -18.672 -15.836 -11.289 1 95.12 47 LEU B CA 1
ATOM 1877 C C . LEU B 1 47 ? -18.906 -14.859 -12.438 1 95.12 47 LEU B C 1
ATOM 1879 O O . LEU B 1 47 ? -18.391 -15.047 -13.539 1 95.12 47 LEU B O 1
ATOM 1883 N N . HIS B 1 48 ? -19.656 -13.82 -12.164 1 96.19 48 HIS B N 1
ATOM 1884 C CA . HIS B 1 48 ? -20.078 -12.883 -13.203 1 96.19 48 HIS B CA 1
ATOM 1885 C C . HIS B 1 48 ? -18.906 -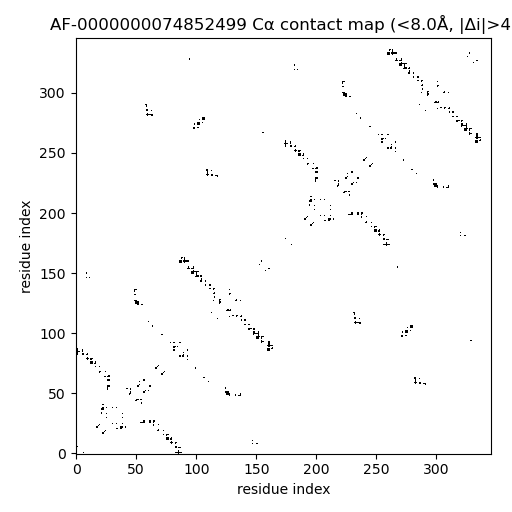12.047 -13.703 1 96.19 48 HIS B C 1
ATOM 1887 O O . HIS B 1 48 ? -18.781 -11.797 -14.906 1 96.19 48 HIS B O 1
ATOM 1893 N N . PHE B 1 49 ? -18.078 -11.695 -12.766 1 96.56 49 PHE B N 1
ATOM 1894 C CA . PHE B 1 49 ? -17 -10.797 -13.148 1 96.56 49 PHE B CA 1
ATOM 1895 C C . PHE B 1 49 ? -15.672 -11.547 -13.242 1 96.56 49 PHE B C 1
ATOM 1897 O O . PHE B 1 49 ? -14.641 -10.961 -13.578 1 96.56 49 PHE B O 1
ATOM 1904 N N . ARG B 1 50 ? -15.625 -12.82 -12.922 1 96.25 50 ARG B N 1
ATOM 1905 C CA . ARG B 1 50 ? -14.461 -13.688 -13.039 1 96.25 50 ARG B CA 1
ATOM 1906 C C . ARG B 1 50 ? -13.289 -13.141 -12.227 1 96.25 50 ARG B C 1
ATOM 1908 O O . ARG B 1 50 ? -12.195 -12.93 -12.766 1 96.25 50 ARG B O 1
ATOM 1915 N N . ASP B 1 51 ? -13.555 -12.977 -10.945 1 97.38 51 ASP B N 1
ATOM 1916 C CA . ASP B 1 51 ? -12.547 -12.516 -9.992 1 97.38 51 ASP B CA 1
ATOM 1917 C C . ASP B 1 51 ? -11.953 -13.68 -9.203 1 97.38 51 ASP B C 1
ATOM 1919 O O . ASP B 1 51 ? -12.438 -14 -8.117 1 97.38 51 ASP B O 1
ATOM 1923 N N . PRO B 1 52 ? -10.859 -14.18 -9.695 1 96.06 52 PRO B N 1
ATOM 1924 C CA . PRO B 1 52 ? -10.32 -15.367 -9.023 1 96.06 52 PRO B CA 1
ATOM 1925 C C . PRO B 1 52 ? -9.711 -15.047 -7.664 1 96.06 52 PRO B C 1
ATOM 1927 O O . PRO B 1 52 ? -9.586 -15.938 -6.816 1 96.06 52 PRO B O 1
ATOM 1930 N N . MET B 1 53 ? -9.289 -13.797 -7.434 1 96.94 53 MET B N 1
ATOM 1931 C CA . MET B 1 53 ? -8.672 -13.422 -6.164 1 96.94 53 MET B CA 1
ATOM 1932 C C . MET B 1 53 ? -9.672 -13.539 -5.02 1 96.94 53 MET B C 1
ATOM 1934 O O . MET B 1 53 ? -9.297 -13.844 -3.887 1 96.94 53 MET B O 1
ATOM 1938 N N . MET B 1 54 ? -10.922 -13.297 -5.348 1 97.31 54 MET B N 1
ATOM 1939 C CA . MET B 1 54 ? -11.953 -13.391 -4.32 1 97.31 54 MET B CA 1
ATOM 1940 C C . MET B 1 54 ? -12.438 -14.828 -4.152 1 97.31 54 MET B C 1
ATOM 1942 O O . MET B 1 54 ? -13.008 -15.172 -3.117 1 97.31 54 MET B O 1
ATOM 1946 N N . VAL B 1 55 ? -12.273 -15.641 -5.188 1 96.12 55 VAL B N 1
ATOM 1947 C CA . VAL B 1 55 ? -12.641 -17.047 -5.113 1 96.12 55 VAL B CA 1
ATOM 1948 C C . VAL B 1 55 ? -11.633 -17.812 -4.25 1 96.12 55 VAL B C 1
ATOM 1950 O O . VAL B 1 55 ? -12.016 -18.531 -3.334 1 96.12 55 VAL B O 1
ATOM 1953 N N . ASP B 1 56 ? -10.398 -17.609 -4.508 1 95.38 56 ASP B N 1
ATOM 1954 C CA . ASP B 1 56 ? -9.266 -18.203 -3.805 1 95.38 56 ASP B CA 1
ATOM 1955 C C . ASP B 1 56 ? -8.172 -17.172 -3.562 1 95.38 56 ASP B C 1
ATOM 1957 O O . ASP B 1 56 ? -7.195 -17.109 -4.312 1 95.38 56 ASP B O 1
ATOM 1961 N N . PRO B 1 57 ? -8.32 -16.453 -2.492 1 97.25 57 PRO B N 1
ATOM 1962 C CA . PRO B 1 57 ? -7.434 -15.305 -2.252 1 97.25 57 PRO B CA 1
ATOM 1963 C C . PRO B 1 57 ? -5.984 -15.727 -2.016 1 97.25 57 PRO B C 1
ATOM 1965 O O . PRO B 1 57 ? -5.699 -16.484 -1.08 1 97.25 57 PRO B O 1
ATOM 1968 N N . PRO B 1 58 ? -5.102 -15.203 -2.875 1 96.69 58 PRO B N 1
ATOM 1969 C CA . PRO B 1 58 ? -3.684 -15.445 -2.596 1 96.69 58 PRO B CA 1
ATOM 1970 C C . PRO B 1 58 ? -3.201 -14.727 -1.336 1 96.69 58 PRO B C 1
ATOM 1972 O O . PRO B 1 58 ? -3.857 -13.797 -0.858 1 96.69 58 PRO B O 1
ATOM 1975 N N . THR B 1 59 ? -2.072 -15.102 -0.869 1 97.44 59 THR B N 1
ATOM 1976 C CA . THR B 1 59 ? -1.605 -14.648 0.435 1 97.44 59 THR B CA 1
ATOM 1977 C C . THR B 1 59 ? -1.386 -13.133 0.43 1 97.44 59 THR B C 1
ATOM 1979 O O . THR B 1 59 ? -1.668 -12.461 1.421 1 97.44 59 THR B O 1
ATOM 1982 N N . TRP B 1 60 ? -0.801 -12.633 -0.658 1 98.06 60 TRP B N 1
ATOM 1983 C CA . TRP B 1 60 ? -0.585 -11.188 -0.728 1 98.06 60 TRP B CA 1
ATOM 1984 C C . TRP B 1 60 ? -1.912 -10.438 -0.708 1 98.06 60 TRP B C 1
ATOM 1986 O O . TRP B 1 60 ? -2.02 -9.367 -0.096 1 98.06 60 TRP B O 1
ATOM 1996 N N . PHE B 1 61 ? -2.977 -10.977 -1.306 1 98.62 61 PHE B N 1
ATOM 1997 C CA . PHE B 1 61 ? -4.309 -10.383 -1.306 1 98.62 61 PHE B CA 1
ATOM 1998 C C . PHE B 1 61 ? -4.957 -10.508 0.066 1 98.62 61 PHE B C 1
ATOM 2000 O O . PHE B 1 61 ? -5.625 -9.578 0.532 1 98.62 61 PHE B O 1
ATOM 2007 N N . GLN B 1 62 ? -4.785 -11.602 0.693 1 98.62 62 GLN B N 1
ATOM 2008 C CA . GLN B 1 62 ? -5.293 -11.797 2.047 1 98.62 62 GLN B CA 1
ATOM 2009 C C . GLN B 1 62 ? -4.746 -10.734 2.998 1 98.62 62 GLN B C 1
ATOM 2011 O O . GLN B 1 62 ? -5.445 -10.289 3.91 1 98.62 62 GLN B O 1
ATOM 2016 N N . ALA B 1 63 ? -3.521 -10.398 2.752 1 98.69 63 ALA B N 1
ATOM 2017 C CA . ALA B 1 63 ? -2.916 -9.359 3.582 1 98.69 63 ALA B CA 1
ATOM 2018 C C . ALA B 1 63 ? -3.668 -8.039 3.447 1 98.69 63 ALA B C 1
ATOM 2020 O O . ALA B 1 63 ? -3.877 -7.332 4.438 1 98.69 63 ALA B O 1
ATOM 2021 N N . PHE B 1 64 ? -4.043 -7.703 2.262 1 98.69 64 PHE B N 1
ATOM 2022 C CA . PHE B 1 64 ? -4.797 -6.477 2.037 1 98.69 64 PHE B CA 1
ATOM 2023 C C . PHE B 1 64 ? -6.156 -6.543 2.721 1 98.69 64 PHE B C 1
ATOM 2025 O O . PHE B 1 64 ? -6.621 -5.551 3.289 1 98.69 64 PHE B O 1
ATOM 2032 N N . VAL B 1 65 ? -6.781 -7.691 2.635 1 98.56 65 VAL B N 1
ATOM 2033 C CA . VAL B 1 65 ? -8.062 -7.855 3.305 1 98.56 65 VAL B CA 1
ATOM 2034 C C . VAL B 1 65 ? -7.879 -7.758 4.816 1 98.56 65 VAL B C 1
ATOM 2036 O O . VAL B 1 65 ? -8.719 -7.184 5.516 1 98.56 65 VAL B O 1
ATOM 2039 N N . GLY B 1 66 ? -6.816 -8.297 5.316 1 98.5 66 GLY B N 1
ATOM 2040 C CA . GLY B 1 66 ? -6.488 -8.117 6.719 1 98.5 66 GLY B CA 1
ATOM 2041 C C . GLY B 1 66 ? -6.324 -6.664 7.113 1 98.5 66 GLY B C 1
ATOM 2042 O O . GLY B 1 66 ? -6.824 -6.234 8.156 1 98.5 66 GLY B O 1
ATOM 2043 N N . CYS B 1 67 ? -5.637 -5.922 6.289 1 98.56 67 CYS B N 1
ATOM 2044 C CA . CYS B 1 67 ? -5.488 -4.492 6.527 1 98.56 67 CYS B CA 1
ATOM 2045 C C . CYS B 1 67 ? -6.84 -3.789 6.504 1 98.56 67 CYS B C 1
ATOM 2047 O O . CYS B 1 67 ? -7.07 -2.855 7.27 1 98.56 67 CYS B O 1
ATOM 2049 N N . GLU B 1 68 ? -7.648 -4.246 5.605 1 98.38 68 GLU B N 1
ATOM 2050 C CA . GLU B 1 68 ? -8.992 -3.68 5.547 1 98.38 68 GLU B CA 1
ATOM 2051 C C . GLU B 1 68 ? -9.742 -3.904 6.855 1 98.38 68 GLU B C 1
ATOM 2053 O O . GLU B 1 68 ? -10.359 -2.98 7.391 1 98.38 68 GLU B O 1
ATOM 2058 N N . PHE B 1 69 ? -9.648 -5.008 7.305 1 98.31 69 PHE B N 1
ATOM 2059 C CA . PHE B 1 69 ? -10.367 -5.379 8.523 1 98.31 69 PHE B CA 1
ATOM 2060 C C . PHE B 1 69 ? -9.773 -4.668 9.734 1 98.31 69 PHE B C 1
ATOM 2062 O O . PHE B 1 69 ? -10.508 -4.086 10.539 1 98.31 69 PHE B O 1
ATOM 2069 N N . LEU B 1 70 ? -8.477 -4.605 9.859 1 98 70 LEU B N 1
ATOM 2070 C CA . LEU B 1 70 ? -7.824 -4.168 11.086 1 98 70 LEU B CA 1
ATOM 2071 C C . LEU B 1 70 ? -7.613 -2.66 11.086 1 98 70 LEU B C 1
ATOM 2073 O O . LEU B 1 70 ? -7.66 -2.021 12.141 1 98 70 LEU B O 1
ATOM 2077 N N . VAL B 1 71 ? -7.379 -2.119 9.93 1 98.12 71 VAL B N 1
ATOM 2078 C CA . VAL B 1 71 ? -6.977 -0.718 9.844 1 98.12 71 VAL B CA 1
ATOM 2079 C C . VAL B 1 71 ? -8.102 0.106 9.219 1 98.12 71 VAL B C 1
ATOM 2081 O O . VAL B 1 71 ? -8.586 1.064 9.828 1 98.12 71 VAL B O 1
ATOM 2084 N N . GLN B 1 72 ? -8.578 -0.309 8.117 1 98.69 72 GLN B N 1
ATOM 2085 C CA . GLN B 1 72 ? -9.523 0.498 7.352 1 98.69 72 GLN B CA 1
ATOM 2086 C C . GLN B 1 72 ? -10.906 0.498 8.008 1 98.69 72 GLN B C 1
ATOM 2088 O O . GLN B 1 72 ? -11.523 1.552 8.156 1 98.69 72 GLN B O 1
ATOM 2093 N N . LEU B 1 73 ? -11.367 -0.651 8.406 1 98.81 73 LEU B N 1
ATOM 2094 C CA . LEU B 1 73 ? -12.734 -0.768 8.906 1 98.81 73 LEU B CA 1
ATOM 2095 C C . LEU B 1 73 ? -12.93 0.098 10.148 1 98.81 73 LEU B C 1
ATOM 2097 O O . LEU B 1 73 ? -13.875 0.886 10.211 1 98.81 73 LEU B O 1
ATOM 2101 N N . PRO B 1 74 ? -12.086 0.024 11.18 1 98.69 74 PRO B N 1
ATOM 2102 C CA . PRO B 1 74 ? -12.242 0.966 12.297 1 98.69 74 PRO B CA 1
ATOM 2103 C C . PRO B 1 74 ? -12.266 2.422 11.836 1 98.69 74 PRO B C 1
ATOM 2105 O O . PRO B 1 74 ? -13.039 3.227 12.352 1 98.69 74 PRO B O 1
ATOM 2108 N N . PHE B 1 75 ? -11.469 2.717 10.898 1 98.88 75 PHE B N 1
ATOM 2109 C CA . PHE B 1 75 ? -11.414 4.094 10.422 1 98.88 75 PHE B CA 1
ATOM 2110 C C . PHE B 1 75 ? -12.688 4.453 9.656 1 98.88 75 PHE B C 1
ATOM 2112 O O . PHE B 1 75 ? -13.117 5.609 9.672 1 98.88 75 PHE B O 1
ATOM 2119 N N . PHE B 1 76 ? -13.281 3.465 8.992 1 98.88 76 PHE B N 1
ATOM 2120 C CA . PHE B 1 76 ? -14.531 3.744 8.297 1 98.88 76 PHE B CA 1
ATOM 2121 C C . PHE B 1 76 ? -15.547 4.367 9.242 1 98.88 76 PHE B C 1
ATOM 2123 O O . PHE B 1 76 ? -16.25 5.309 8.875 1 98.88 76 PHE B O 1
ATOM 2130 N N . PHE B 1 77 ? -15.648 3.887 10.43 1 98.69 77 PHE B N 1
ATOM 2131 C CA . PHE B 1 77 ? -16.594 4.406 11.398 1 98.69 77 PHE B CA 1
ATOM 2132 C C . PHE B 1 77 ? -16.234 5.832 11.805 1 98.69 77 PHE B C 1
ATOM 2134 O O . PHE B 1 77 ? -17.109 6.703 11.875 1 98.69 77 PHE B O 1
ATOM 2141 N N . VAL B 1 78 ? -14.992 6.055 12.031 1 98.56 78 VAL B N 1
ATOM 2142 C CA . VAL B 1 78 ? -14.492 7.367 12.438 1 98.56 78 VAL B CA 1
ATOM 2143 C C . VAL B 1 78 ? -14.719 8.375 11.312 1 98.56 78 VAL B C 1
ATOM 2145 O O . VAL B 1 78 ? -15.195 9.484 11.547 1 98.56 78 VAL B O 1
ATOM 2148 N N . ALA B 1 79 ? -14.359 7.957 10.141 1 98.75 79 ALA B N 1
ATOM 2149 C CA . ALA B 1 79 ? -14.484 8.844 8.984 1 98.75 79 ALA B CA 1
ATOM 2150 C C . ALA B 1 79 ? -15.945 9.164 8.688 1 98.75 79 ALA B C 1
ATOM 2152 O O . ALA B 1 79 ? -16.281 10.305 8.375 1 98.75 79 ALA B O 1
ATOM 2153 N N . ALA B 1 80 ? -16.766 8.133 8.719 1 98.5 80 ALA B N 1
ATOM 2154 C CA . ALA B 1 80 ? -18.188 8.359 8.5 1 98.5 80 ALA B CA 1
ATOM 2155 C C . ALA B 1 80 ? -18.734 9.391 9.492 1 98.5 80 ALA B C 1
ATOM 2157 O O . ALA B 1 80 ? -19.469 10.312 9.102 1 98.5 80 ALA B O 1
ATOM 2158 N N . TYR B 1 81 ? -18.406 9.242 10.742 1 98.06 81 TYR B N 1
ATOM 2159 C CA . TYR B 1 81 ? -18.844 10.195 11.758 1 98.06 81 TYR B CA 1
ATOM 2160 C C . TYR B 1 81 ? -18.328 11.594 11.453 1 98.06 81 TYR B C 1
ATOM 2162 O O . TYR B 1 81 ? -19.078 12.562 11.469 1 98.06 81 TYR B O 1
ATOM 2170 N N . GLY B 1 82 ? -17.031 11.719 11.211 1 97.62 82 GLY B N 1
ATOM 2171 C CA . GLY B 1 82 ? -16.422 13.008 10.961 1 97.62 82 GLY B CA 1
ATOM 2172 C C . GLY B 1 82 ? -17.016 13.719 9.75 1 97.62 82 GLY B C 1
ATOM 2173 O O . GLY B 1 82 ? -17.281 14.922 9.805 1 97.62 82 GLY B O 1
ATOM 2174 N N . PHE B 1 83 ? -17.156 13 8.711 1 97.88 83 PHE B N 1
ATOM 2175 C CA . PHE B 1 83 ? -17.672 13.633 7.496 1 97.88 83 PHE B CA 1
ATOM 2176 C C . PHE B 1 83 ? -19.156 13.922 7.621 1 97.88 83 PHE B C 1
ATOM 2178 O O . PHE B 1 83 ? -19.672 14.844 6.984 1 97.88 83 PHE B O 1
ATOM 2185 N N . PHE B 1 84 ? -19.859 13.094 8.422 1 97.31 84 PHE B N 1
ATOM 2186 C CA . PHE B 1 84 ? -21.25 13.398 8.711 1 97.31 84 PHE B CA 1
ATOM 2187 C C . PHE B 1 84 ? -21.375 14.75 9.414 1 97.31 84 PHE B C 1
ATOM 2189 O O . PHE B 1 84 ? -22.266 15.547 9.094 1 97.31 84 PHE B O 1
ATOM 2196 N N . LYS B 1 85 ? -20.516 15.031 10.359 1 96.25 85 LYS B N 1
ATOM 2197 C CA . LYS B 1 85 ? -20.484 16.297 11.07 1 96.25 85 LYS B CA 1
ATOM 2198 C C . LYS B 1 85 ? -19.953 17.422 10.172 1 96.25 85 LYS B C 1
ATOM 2200 O O . LYS B 1 85 ? -20.344 18.578 10.32 1 96.25 85 LYS B O 1
ATOM 2205 N N . GLY B 1 86 ? -19.047 17.031 9.328 1 95.81 86 GLY B N 1
ATOM 2206 C CA . GLY B 1 86 ? -18.391 17.984 8.453 1 95.81 86 GLY B CA 1
ATOM 2207 C C . GLY B 1 86 ? -16.906 18.156 8.758 1 95.81 86 GLY B C 1
ATOM 2208 O O . GLY B 1 86 ? -16.531 18.297 9.922 1 95.81 86 GLY B O 1
ATOM 2209 N N . ALA B 1 87 ? -16.156 18.188 7.734 1 95.12 87 ALA B N 1
ATOM 2210 C CA . ALA B 1 87 ? -14.695 18.281 7.875 1 95.12 87 ALA B CA 1
ATOM 2211 C C . ALA B 1 87 ? -14.289 19.562 8.586 1 95.12 87 ALA B C 1
ATOM 2213 O O . ALA B 1 87 ? -13.305 19.594 9.312 1 95.12 87 ALA B O 1
ATOM 2214 N N . GLU B 1 88 ? -15.031 20.609 8.359 1 94.38 88 GLU B N 1
ATOM 2215 C CA . GLU B 1 88 ? -14.75 21.891 9.008 1 94.38 88 GLU B CA 1
ATOM 2216 C C . GLU B 1 88 ? -14.805 21.766 10.523 1 94.38 88 GLU B C 1
ATOM 2218 O O . GLU B 1 88 ? -14.023 22.391 11.242 1 94.38 88 GLU B O 1
ATOM 2223 N N . LYS B 1 89 ? -15.727 21.016 10.961 1 95.19 89 LYS B N 1
ATOM 2224 C CA . LYS B 1 89 ? -15.922 20.828 12.398 1 95.19 89 LYS B CA 1
ATOM 2225 C C . LYS B 1 89 ? -15 19.75 12.945 1 95.19 89 LYS B C 1
ATOM 2227 O O . LYS B 1 89 ? -14.852 19.609 14.164 1 95.19 89 LYS B O 1
ATOM 2232 N N . CYS B 1 90 ? -14.414 18.969 12.117 1 96 90 CYS B N 1
ATOM 2233 C CA . CYS B 1 90 ? -13.555 17.859 12.523 1 96 90 CYS B CA 1
ATOM 2234 C C . CYS B 1 90 ? -12.203 17.938 11.82 1 96 90 CYS B C 1
ATOM 2236 O O . CYS B 1 90 ? -11.812 17 11.117 1 96 90 CYS B O 1
ATOM 2238 N N . PRO B 1 91 ? -11.469 18.906 12.039 1 95.12 91 PRO B N 1
ATOM 2239 C CA . PRO B 1 91 ? -10.195 19.078 11.336 1 95.12 91 PRO B CA 1
ATOM 2240 C C . PRO B 1 91 ? -9.195 17.969 11.641 1 95.12 91 PRO B C 1
ATOM 2242 O O . PRO B 1 91 ? -8.25 17.75 10.867 1 95.12 91 PRO B O 1
ATOM 2245 N N . TRP B 1 92 ? -9.398 17.234 12.734 1 95.38 92 TRP B N 1
ATOM 2246 C CA . TRP B 1 92 ? -8.523 16.141 13.109 1 95.38 92 TRP B CA 1
ATOM 2247 C C . TRP B 1 92 ? -8.594 15.016 12.086 1 95.38 92 TRP B C 1
ATOM 2249 O O . TRP B 1 92 ? -7.758 14.102 12.086 1 95.38 92 TRP B O 1
ATOM 2259 N N . LEU B 1 93 ? -9.477 15.039 11.125 1 97.5 93 LEU B N 1
ATOM 2260 C CA . LEU B 1 93 ? -9.625 14.055 10.055 1 97.5 93 LEU B CA 1
ATOM 2261 C C . LEU B 1 93 ? -8.484 14.156 9.05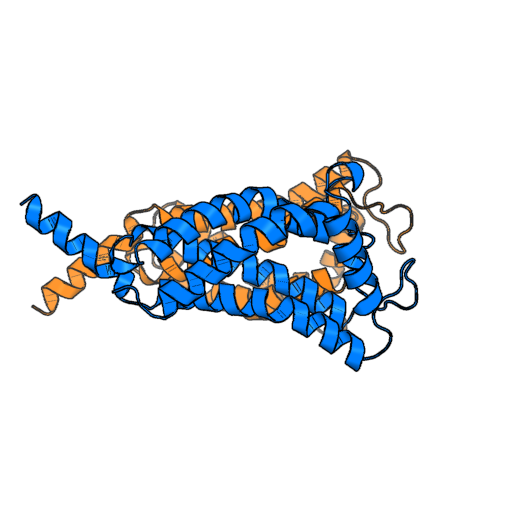5 1 97.5 93 LEU B C 1
ATOM 2263 O O . LEU B 1 93 ? -8.227 13.219 8.297 1 97.5 93 LEU B O 1
ATOM 2267 N N . ARG B 1 94 ? -7.844 15.234 9.039 1 96.94 94 ARG B N 1
ATOM 2268 C CA . ARG B 1 94 ? -6.879 15.531 7.984 1 96.94 94 ARG B CA 1
ATOM 2269 C C . ARG B 1 94 ? -5.812 14.445 7.895 1 96.94 94 ARG B C 1
ATOM 2271 O O . ARG B 1 94 ? -5.66 13.805 6.852 1 96.94 94 ARG B O 1
ATOM 2278 N N . TRP B 1 95 ? -5.176 14.156 9.008 1 96.69 95 TRP B N 1
ATOM 2279 C CA . TRP B 1 95 ? -4.035 13.25 8.992 1 96.69 95 TRP B CA 1
ATOM 2280 C C . TRP B 1 95 ? -4.484 11.812 8.742 1 96.69 95 TRP B C 1
ATOM 2282 O O . TRP B 1 95 ? -3.926 11.125 7.891 1 96.69 95 TRP B O 1
ATOM 2292 N N . PRO B 1 96 ? -5.523 11.375 9.398 1 98.12 96 PRO B N 1
ATOM 2293 C CA . PRO B 1 96 ? -5.977 10.016 9.109 1 98.12 96 PRO B CA 1
ATOM 2294 C C . PRO B 1 96 ? -6.426 9.836 7.66 1 98.12 96 PRO B C 1
ATOM 2296 O O . PRO B 1 96 ? -6.258 8.758 7.082 1 98.12 96 PRO B O 1
ATOM 2299 N N . CYS B 1 97 ? -6.938 10.891 7.125 1 98.62 97 CYS B N 1
ATOM 2300 C CA . CYS B 1 97 ? -7.391 10.805 5.742 1 98.62 97 CYS B CA 1
ATOM 2301 C C . CYS B 1 97 ? -6.211 10.711 4.785 1 98.62 97 CYS B C 1
ATOM 2303 O O . CYS B 1 97 ? -6.266 9.984 3.791 1 98.62 97 CYS B O 1
ATOM 2305 N N . VAL B 1 98 ? -5.152 11.414 5.082 1 98.69 98 VAL B N 1
ATOM 2306 C CA . VAL B 1 98 ? -3.957 11.336 4.25 1 98.69 98 VAL B CA 1
ATOM 2307 C C . VAL B 1 98 ? -3.371 9.93 4.316 1 98.69 98 VAL B C 1
ATOM 2309 O O . VAL B 1 98 ? -3.064 9.328 3.283 1 98.69 98 VAL B O 1
ATOM 2312 N N . VAL B 1 99 ? -3.277 9.414 5.488 1 98.81 99 VAL B N 1
ATOM 2313 C CA . VAL B 1 99 ? -2.723 8.078 5.695 1 98.81 99 VAL B CA 1
ATOM 2314 C C . VAL B 1 99 ? -3.625 7.039 5.035 1 98.81 99 VAL B C 1
ATOM 2316 O O . VAL B 1 99 ? -3.148 6.168 4.305 1 98.81 99 VAL B O 1
ATOM 2319 N N . TYR B 1 100 ? -4.906 7.195 5.254 1 98.81 100 TYR B N 1
ATOM 2320 C CA . TYR B 1 100 ? -5.891 6.266 4.707 1 98.81 100 TYR B CA 1
ATOM 2321 C C . TYR B 1 100 ? -5.848 6.266 3.184 1 98.81 100 TYR B C 1
ATOM 2323 O O . TYR B 1 100 ? -5.762 5.207 2.557 1 98.81 100 TYR B O 1
ATOM 2331 N N . GLY B 1 101 ? -5.93 7.41 2.646 1 98.81 101 GLY B N 1
ATOM 2332 C CA . GLY B 1 101 ? -5.945 7.512 1.196 1 98.81 101 GLY B CA 1
ATOM 2333 C C . GLY B 1 101 ? -4.695 6.949 0.545 1 98.81 101 GLY B C 1
ATOM 2334 O O . GLY B 1 101 ? -4.777 6.246 -0.462 1 98.81 101 GLY B O 1
ATOM 2335 N N . SER B 1 102 ? -3.531 7.262 1.102 1 98.69 102 SER B N 1
ATOM 2336 C CA . SER B 1 102 ? -2.27 6.73 0.599 1 98.69 102 SER B CA 1
ATOM 2337 C C . SER B 1 102 ? -2.229 5.207 0.713 1 98.69 102 SER B C 1
ATOM 2339 O O . SER B 1 102 ? -1.851 4.52 -0.237 1 98.69 102 SER B O 1
ATOM 2341 N N . HIS B 1 103 ? -2.646 4.719 1.809 1 98.81 103 HIS B N 1
ATOM 2342 C CA . HIS B 1 103 ? -2.664 3.289 2.098 1 98.81 103 HIS B CA 1
ATOM 2343 C C . HIS B 1 103 ? -3.57 2.539 1.126 1 98.81 103 HIS B C 1
ATOM 2345 O O . HIS B 1 103 ? -3.135 1.589 0.472 1 98.81 103 HIS B O 1
ATOM 2351 N N . VAL B 1 104 ? -4.781 3.021 0.977 1 98.81 104 VAL B N 1
ATOM 2352 C CA . VAL B 1 104 ? -5.762 2.281 0.191 1 98.81 104 VAL B CA 1
ATOM 2353 C C . VAL B 1 104 ? -5.414 2.377 -1.293 1 98.81 104 VAL B C 1
ATOM 2355 O O . VAL B 1 104 ? -5.492 1.384 -2.02 1 98.81 104 VAL B O 1
ATOM 2358 N N . ALA B 1 105 ? -5.027 3.555 -1.713 1 98.56 105 ALA B N 1
ATOM 2359 C CA . ALA B 1 105 ? -4.609 3.674 -3.107 1 98.56 105 ALA B CA 1
ATOM 2360 C C . ALA B 1 105 ? -3.457 2.721 -3.418 1 98.56 105 ALA B C 1
ATOM 2362 O O . ALA B 1 105 ? -3.426 2.102 -4.484 1 98.56 105 ALA B O 1
ATOM 2363 N N . THR B 1 106 ? -2.57 2.604 -2.498 1 98.69 106 THR B N 1
ATOM 2364 C CA . THR B 1 106 ? -1.426 1.716 -2.67 1 98.69 106 THR B CA 1
ATOM 2365 C C . THR B 1 106 ? -1.88 0.265 -2.799 1 98.69 106 THR B C 1
ATOM 2367 O O . THR B 1 106 ? -1.333 -0.493 -3.604 1 98.69 106 THR B O 1
ATOM 2370 N N . THR B 1 107 ? -2.863 -0.169 -2.045 1 98.75 107 THR B N 1
ATOM 2371 C CA . THR B 1 107 ? -3.314 -1.557 -2.072 1 98.75 107 THR B CA 1
ATOM 2372 C C . THR B 1 107 ? 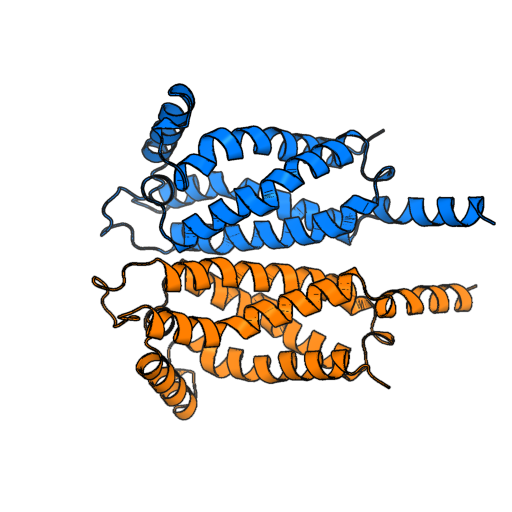-3.924 -1.901 -3.428 1 98.75 107 THR B C 1
ATOM 2374 O O . THR B 1 107 ? -3.895 -3.059 -3.852 1 98.75 107 THR B O 1
ATOM 2377 N N . LEU B 1 108 ? -4.445 -0.917 -4.113 1 98.69 108 LEU B N 1
ATOM 2378 C CA . LEU B 1 108 ? -5.18 -1.195 -5.344 1 98.69 108 LEU B CA 1
ATOM 2379 C C . LEU B 1 108 ? -4.23 -1.284 -6.535 1 98.69 108 LEU B C 1
ATOM 2381 O O . LEU B 1 108 ? -4.574 -1.864 -7.566 1 98.69 108 LEU B O 1
ATOM 2385 N N . ILE B 1 109 ? -3.043 -0.805 -6.391 1 98.5 109 ILE B N 1
ATOM 2386 C CA . ILE B 1 109 ? -2.105 -0.783 -7.512 1 98.5 109 ILE B CA 1
ATOM 2387 C C . ILE B 1 109 ? -1.715 -2.211 -7.883 1 98.5 109 ILE B C 1
ATOM 2389 O O . ILE B 1 109 ? -1.844 -2.613 -9.047 1 98.5 109 ILE B O 1
ATOM 2393 N N . PRO B 1 110 ? -1.3 -3.08 -6.957 1 98.56 110 PRO B N 1
ATOM 2394 C CA . PRO B 1 110 ? -0.967 -4.457 -7.328 1 98.56 110 PRO B CA 1
ATOM 2395 C C . PRO B 1 110 ? -2.193 -5.27 -7.746 1 98.56 110 PRO B C 1
ATOM 2397 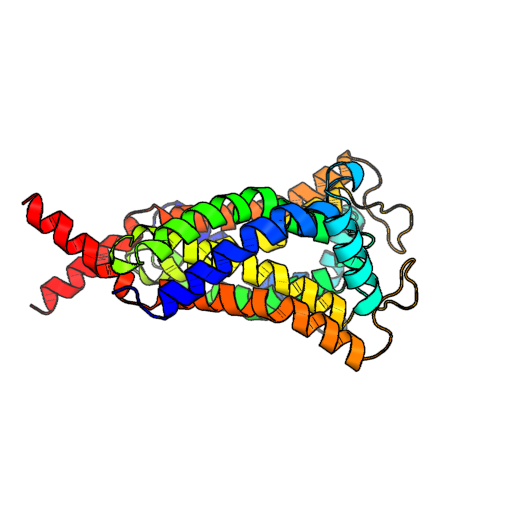O O . PRO B 1 110 ? -2.084 -6.176 -8.57 1 98.56 110 PRO B O 1
ATOM 2400 N N . ILE B 1 111 ? -3.342 -4.953 -7.211 1 98.69 111 ILE B N 1
ATOM 2401 C CA . ILE B 1 111 ? -4.57 -5.629 -7.609 1 98.69 111 ILE B CA 1
ATOM 2402 C C . ILE B 1 111 ? -4.855 -5.359 -9.086 1 98.69 111 ILE B C 1
ATOM 2404 O O . ILE B 1 111 ? -5.07 -6.293 -9.859 1 98.69 111 ILE B O 1
ATOM 2408 N N . ILE B 1 112 ? -4.824 -4.098 -9.453 1 98.38 112 ILE B N 1
ATOM 2409 C CA . ILE B 1 112 ? -5.086 -3.701 -10.828 1 98.38 112 ILE B CA 1
ATOM 2410 C C . ILE B 1 112 ? -4.02 -4.289 -11.75 1 98.38 112 ILE B C 1
ATOM 2412 O O . ILE B 1 112 ? -4.332 -4.82 -12.82 1 98.38 112 ILE B O 1
ATOM 2416 N N . SER B 1 113 ? -2.809 -4.25 -11.336 1 98.19 113 SER B N 1
ATOM 2417 C CA . SER B 1 113 ? -1.714 -4.812 -12.117 1 98.19 113 SER B CA 1
ATOM 2418 C C . SER B 1 113 ? -1.888 -6.316 -12.312 1 98.19 113 SER B C 1
ATOM 2420 O O . SER B 1 113 ? -1.68 -6.832 -13.406 1 98.19 113 SER B O 1
ATOM 2422 N N . HIS B 1 114 ? -2.24 -6.984 -11.266 1 98.12 114 HIS B N 1
ATOM 2423 C CA . HIS B 1 114 ? -2.455 -8.422 -11.344 1 98.12 114 HIS B CA 1
ATOM 2424 C C . HIS B 1 114 ? -3.572 -8.766 -12.32 1 98.12 114 HIS B C 1
ATOM 2426 O O . HIS B 1 114 ? -3.426 -9.664 -13.148 1 98.12 114 HIS B O 1
ATOM 2432 N N . ILE B 1 115 ? -4.629 -8.031 -12.289 1 98.12 115 ILE B N 1
ATOM 2433 C CA . ILE B 1 115 ? -5.754 -8.266 -13.188 1 98.12 115 ILE B CA 1
ATOM 2434 C C . ILE B 1 115 ? -5.32 -8.008 -14.633 1 98.12 115 ILE B C 1
ATOM 2436 O O . ILE B 1 115 ? -5.676 -8.766 -15.531 1 98.12 115 ILE B O 1
ATOM 2440 N N . LEU B 1 116 ? -4.551 -7.02 -14.812 1 97.56 116 LEU B N 1
ATOM 2441 C CA . LEU B 1 116 ? -4.199 -6.566 -16.156 1 97.56 116 LEU B CA 1
ATOM 2442 C C . LEU B 1 116 ? -3.141 -7.473 -16.781 1 97.56 116 LEU B C 1
ATOM 2444 O O . LEU B 1 116 ? -3.186 -7.758 -17.969 1 97.56 116 LEU B O 1
ATOM 2448 N N . LEU B 1 117 ? -2.209 -8.039 -15.945 1 96.81 117 LEU B N 1
ATOM 2449 C CA . LEU B 1 117 ? -0.987 -8.562 -16.547 1 96.81 117 LEU B CA 1
ATOM 2450 C C . LEU B 1 117 ? -0.798 -10.039 -16.219 1 96.81 117 LEU B C 1
ATOM 2452 O O . LEU B 1 117 ? -0.016 -10.727 -16.875 1 96.81 117 LEU B O 1
ATOM 2456 N N . HIS B 1 118 ? -1.46 -10.469 -15.195 1 96 118 HIS B N 1
ATOM 2457 C CA . HIS B 1 118 ? -1.261 -11.859 -14.781 1 96 118 HIS B CA 1
ATOM 2458 C C . HIS B 1 118 ? -1.834 -12.828 -15.812 1 96 118 HIS B C 1
ATOM 2460 O O . HIS B 1 118 ? -2.887 -12.57 -16.391 1 96 118 HIS B O 1
ATOM 2466 N N . ASP B 1 119 ? -1.184 -13.969 -16.016 1 94.19 119 ASP B N 1
ATOM 2467 C CA . ASP B 1 119 ? -1.687 -15.039 -16.875 1 94.19 119 ASP B CA 1
ATOM 2468 C C . ASP B 1 119 ? -2.652 -15.938 -16.109 1 94.19 119 ASP B C 1
ATOM 2470 O O . ASP B 1 119 ? -2.232 -16.734 -15.266 1 94.19 119 ASP B O 1
ATOM 2474 N N . PHE B 1 120 ? -3.9 -15.859 -16.422 1 94.19 120 PHE B N 1
ATOM 2475 C CA . PHE B 1 120 ? -4.926 -16.609 -15.719 1 94.19 120 PHE B CA 1
ATOM 2476 C C . PHE B 1 120 ? -5.195 -17.938 -16.391 1 94.19 120 PHE B C 1
ATOM 2478 O O . PHE B 1 120 ? -6.055 -18.703 -15.961 1 94.19 120 PHE B O 1
ATOM 2485 N N . SER B 1 121 ? -4.531 -18.266 -17.422 1 89.5 121 SER B N 1
ATOM 2486 C CA . SER B 1 121 ? -4.801 -19.469 -18.203 1 89.5 121 SER B CA 1
ATOM 2487 C C . SER B 1 121 ? -4.422 -20.734 -17.438 1 89.5 121 SER B C 1
ATOM 2489 O O . SER B 1 121 ? -4.996 -21.797 -17.672 1 89.5 121 SER B O 1
ATOM 2491 N N . THR B 1 122 ? -3.555 -20.625 -16.5 1 82.81 122 THR B N 1
ATOM 2492 C CA . THR B 1 122 ? -3.061 -21.797 -15.781 1 82.81 122 THR B CA 1
ATOM 2493 C C . THR B 1 122 ? -3.637 -21.859 -14.367 1 82.81 122 THR B C 1
ATOM 2495 O O . THR B 1 122 ? -3.25 -22.719 -13.57 1 82.81 122 THR B O 1
ATOM 2498 N N . GLY B 1 123 ? -4.582 -21.078 -14.102 1 81.75 123 GLY B N 1
ATOM 2499 C CA . GLY B 1 123 ? -5.098 -21.031 -12.742 1 81.75 123 GLY B CA 1
ATOM 2500 C C . GLY B 1 123 ? -6.172 -22.078 -12.477 1 81.75 123 GLY B C 1
ATOM 2501 O O . GLY B 1 123 ? -6.77 -22.609 -13.414 1 81.75 123 GLY B O 1
ATOM 2502 N N . LYS B 1 124 ? -6.309 -22.312 -11.211 1 84.44 124 LYS B N 1
ATOM 2503 C CA . LYS B 1 124 ? -7.309 -23.281 -10.758 1 84.44 124 LYS B CA 1
ATOM 2504 C C . LYS B 1 124 ? -8.719 -22.75 -10.953 1 84.44 124 LYS B C 1
ATOM 2506 O O . LYS B 1 124 ? -9.664 -23.516 -11.172 1 84.44 124 LYS B O 1
ATOM 2511 N N . HIS B 1 125 ? -8.852 -21.484 -10.828 1 89.62 125 HIS B N 1
ATOM 2512 C CA . HIS B 1 125 ? -10.156 -20.844 -10.93 1 89.62 125 HIS B CA 1
ATOM 2513 C C . HIS B 1 125 ? -10.211 -19.906 -12.125 1 89.62 125 HIS B C 1
ATOM 2515 O O . HIS B 1 125 ? -9.203 -19.312 -12.5 1 89.62 125 HIS B O 1
ATOM 2521 N N . PRO B 1 126 ? -11.398 -19.797 -12.648 1 90.19 126 PRO B N 1
ATOM 2522 C CA . PRO B 1 126 ? -11.516 -18.984 -13.859 1 90.19 126 PRO B CA 1
ATOM 2523 C C . PRO B 1 126 ? -11.234 -17.5 -13.602 1 90.19 126 PRO B C 1
ATOM 2525 O O . PRO B 1 126 ? -11.797 -16.922 -12.672 1 90.19 126 PRO B O 1
ATOM 2528 N N . GLY B 1 127 ? -10.359 -16.969 -14.375 1 94.75 127 GLY B N 1
ATOM 2529 C CA . GLY B 1 127 ? -10.086 -15.547 -14.422 1 94.75 127 GLY B CA 1
ATOM 2530 C C . GLY B 1 127 ? -10.508 -14.898 -15.727 1 94.75 127 GLY B C 1
ATOM 2531 O O . GLY B 1 127 ? -11.133 -15.547 -16.578 1 94.75 127 GLY B O 1
ATOM 2532 N N . PRO B 1 128 ? -10.266 -13.633 -15.828 1 97.12 128 PRO B N 1
ATOM 2533 C CA . PRO B 1 128 ? -10.609 -12.977 -17.094 1 97.12 128 PRO B CA 1
ATOM 2534 C C . PRO B 1 128 ? -9.945 -13.625 -18.297 1 97.12 128 PRO B C 1
ATOM 2536 O O . PRO B 1 128 ? -8.773 -14.016 -18.219 1 97.12 128 PRO B O 1
ATOM 2539 N N . ARG B 1 129 ? -10.695 -13.758 -19.438 1 94.38 129 ARG B N 1
ATOM 2540 C CA . ARG B 1 129 ? -10.227 -14.5 -20.594 1 94.38 129 ARG B CA 1
ATOM 2541 C C . ARG B 1 129 ? -9.672 -13.555 -21.656 1 94.38 129 ARG B C 1
ATOM 2543 O O . ARG B 1 129 ? -8.922 -13.984 -22.547 1 94.38 129 ARG B O 1
ATOM 2550 N N . ASN B 1 130 ? -10.211 -12.32 -21.641 1 95.81 130 ASN B N 1
ATOM 2551 C CA . ASN B 1 130 ? -9.789 -11.32 -22.609 1 95.81 130 ASN B CA 1
ATOM 2552 C C . ASN B 1 130 ? -9.688 -9.938 -21.984 1 95.81 130 ASN B C 1
ATOM 2554 O O . ASN B 1 130 ? -9.961 -9.766 -20.797 1 95.81 130 ASN B O 1
ATOM 2558 N N . MET B 1 131 ? -9.266 -8.969 -22.781 1 97.12 131 MET B N 1
ATOM 2559 C CA . MET B 1 131 ? -9.016 -7.625 -22.266 1 97.12 131 MET B CA 1
ATOM 2560 C C . MET B 1 131 ? -10.312 -6.949 -21.828 1 97.12 131 MET B C 1
ATOM 2562 O O . MET B 1 131 ? -10.328 -6.176 -20.875 1 97.12 131 MET B O 1
ATOM 2566 N N . GLU B 1 132 ? -11.367 -7.238 -22.453 1 97.94 132 GLU B N 1
ATOM 2567 C CA . GLU B 1 132 ? -12.656 -6.664 -22.094 1 97.94 132 GLU B CA 1
ATOM 2568 C C . GLU B 1 132 ? -13.078 -7.102 -20.688 1 97.94 132 GLU B C 1
ATOM 2570 O O . GLU B 1 132 ? -13.523 -6.285 -19.875 1 97.94 132 GLU B O 1
ATOM 2575 N N . GLU B 1 133 ? -12.922 -8.359 -20.422 1 97.88 133 GLU B N 1
ATOM 2576 C CA . GLU B 1 133 ? -13.258 -8.875 -19.109 1 97.88 133 GLU B CA 1
ATOM 2577 C C . GLU B 1 133 ? -12.312 -8.32 -18.047 1 97.88 133 GLU B C 1
ATOM 2579 O O . GLU B 1 133 ? -12.727 -8.047 -16.906 1 97.88 133 GLU B O 1
ATOM 2584 N N . ARG B 1 134 ? -11.055 -8.195 -18.391 1 98.19 134 ARG B N 1
ATOM 2585 C CA . ARG B 1 134 ? -10.094 -7.582 -17.484 1 98.19 134 ARG B CA 1
ATOM 2586 C C . ARG B 1 134 ? -10.508 -6.16 -17.125 1 98.19 134 ARG B C 1
ATOM 2588 O O . ARG B 1 134 ? -10.547 -5.793 -15.945 1 98.19 134 ARG B O 1
ATOM 2595 N N . PHE B 1 135 ? -10.836 -5.387 -18.094 1 98.31 135 PHE B N 1
ATOM 2596 C CA . PHE B 1 135 ? -11.227 -4.004 -17.859 1 98.31 135 PHE B CA 1
ATOM 2597 C C . PHE B 1 135 ? -12.539 -3.934 -17.078 1 98.31 135 PHE B C 1
ATOM 2599 O O . PHE B 1 135 ? -12.734 -3.027 -16.266 1 98.31 135 PHE B O 1
ATOM 2606 N N . THR B 1 136 ? -13.438 -4.836 -17.344 1 98.38 136 THR B N 1
ATOM 2607 C CA . THR B 1 136 ? -14.68 -4.887 -16.578 1 98.38 136 THR B CA 1
ATOM 2608 C C . THR B 1 136 ? -14.398 -5.137 -15.094 1 98.38 136 THR B C 1
ATOM 2610 O O . THR B 1 136 ? -14.945 -4.449 -14.234 1 98.38 136 THR B O 1
ATOM 2613 N N . LEU B 1 137 ? -13.531 -6.09 -14.859 1 98.25 137 LEU B N 1
ATOM 2614 C CA . LEU B 1 137 ? -13.172 -6.371 -13.477 1 98.25 137 LEU B CA 1
ATOM 2615 C C . LEU B 1 137 ? -12.461 -5.18 -12.844 1 98.25 137 LEU B C 1
ATOM 2617 O O . LEU B 1 137 ? -12.766 -4.793 -11.719 1 98.25 137 LEU B O 1
ATOM 2621 N N . ILE B 1 138 ? -11.562 -4.559 -13.562 1 98.5 138 ILE B N 1
ATOM 2622 C CA . ILE B 1 138 ? -10.852 -3.385 -13.078 1 98.5 138 ILE B CA 1
ATOM 2623 C C . ILE B 1 138 ? -11.844 -2.27 -12.766 1 98.5 138 ILE B C 1
ATOM 2625 O O . ILE B 1 138 ? -11.68 -1.54 -11.781 1 98.5 138 ILE B O 1
ATOM 2629 N N . SER B 1 139 ? -12.867 -2.125 -13.531 1 97.88 139 SER B N 1
ATOM 2630 C CA . SER B 1 139 ? -13.859 -1.074 -13.32 1 97.88 139 SER B CA 1
ATOM 2631 C C . SER B 1 139 ? -14.562 -1.241 -11.984 1 97.88 139 SER B C 1
ATOM 2633 O O . SER B 1 139 ? -15 -0.259 -11.375 1 97.88 139 SER B O 1
ATOM 2635 N N . ILE B 1 140 ? -14.656 -2.432 -11.523 1 96.81 140 ILE B N 1
ATOM 2636 C CA . ILE B 1 140 ? -15.273 -2.711 -10.227 1 96.81 140 ILE B CA 1
ATOM 2637 C C . ILE B 1 140 ? -14.359 -2.24 -9.102 1 96.81 140 ILE B C 1
ATOM 2639 O O . ILE B 1 140 ? -14.828 -1.74 -8.078 1 96.81 140 ILE B O 1
ATOM 2643 N N . TYR B 1 141 ? -13.062 -2.361 -9.297 1 97.62 141 TYR B N 1
ATOM 2644 C CA . TYR B 1 141 ? -12.078 -2.004 -8.289 1 97.62 141 TYR B CA 1
ATOM 2645 C C . TYR B 1 141 ? -11.742 -0.52 -8.352 1 97.62 141 TYR B C 1
ATOM 2647 O O . TYR B 1 141 ? -11.32 0.073 -7.359 1 97.62 141 TYR B O 1
ATOM 2655 N N . CYS B 1 142 ? -11.992 0.131 -9.391 1 96.81 142 CYS B N 1
ATOM 2656 C CA . CYS B 1 142 ? -11.461 1.448 -9.727 1 96.81 142 CYS B CA 1
ATOM 2657 C C . CYS B 1 142 ? -11.992 2.508 -8.766 1 96.81 142 CYS B C 1
ATOM 2659 O O . CYS B 1 142 ? -11.242 3.381 -8.328 1 96.81 142 CYS B O 1
ATOM 2661 N N . PRO B 1 143 ? -13.258 2.494 -8.375 1 95.5 143 PRO B N 1
ATOM 2662 C CA . PRO B 1 143 ? -13.727 3.506 -7.43 1 95.5 143 PRO B CA 1
ATOM 2663 C C . PRO B 1 143 ? -12.961 3.475 -6.105 1 95.5 143 PRO B C 1
ATOM 2665 O O . PRO B 1 143 ? -12.75 4.52 -5.488 1 95.5 143 PRO B O 1
ATOM 2668 N N . TYR B 1 144 ? -12.539 2.359 -5.77 1 96.19 144 TYR B N 1
ATOM 2669 C CA . TYR B 1 144 ? -11.859 2.191 -4.492 1 96.19 144 TYR B CA 1
ATOM 2670 C C . TYR B 1 144 ? -10.406 2.633 -4.586 1 96.19 144 TYR B C 1
ATOM 2672 O O . TYR B 1 144 ? -9.703 2.693 -3.576 1 96.19 144 TYR B O 1
ATOM 2680 N N . PHE B 1 145 ? -9.984 2.869 -5.77 1 98.19 145 PHE B N 1
ATOM 2681 C CA . PHE B 1 145 ? -8.703 3.527 -5.965 1 98.19 145 PHE B CA 1
ATOM 2682 C C . PHE B 1 145 ? -8.867 5.043 -5.992 1 98.19 145 PHE B C 1
ATOM 2684 O O . PHE B 1 145 ? -8.156 5.762 -5.281 1 98.19 145 PHE B O 1
ATOM 2691 N N . PHE B 1 146 ? -9.867 5.551 -6.73 1 97.69 146 PHE B N 1
ATOM 2692 C CA . PHE B 1 146 ? -10 6.973 -7.027 1 97.69 146 PHE B CA 1
ATOM 2693 C C . PHE B 1 146 ? -10.57 7.723 -5.828 1 97.69 146 PHE B C 1
ATOM 2695 O O . PHE B 1 146 ? -10.141 8.836 -5.523 1 97.69 146 PHE B O 1
ATOM 2702 N N . PHE B 1 147 ? -11.5 7.141 -5.098 1 97.88 147 PHE B N 1
ATOM 2703 C CA . PHE B 1 147 ? -12.086 7.844 -3.959 1 97.88 147 PHE B CA 1
ATOM 2704 C C . PHE B 1 147 ? -11.047 8.07 -2.871 1 97.88 147 PHE B C 1
ATOM 2706 O O . PHE B 1 147 ? -10.859 9.203 -2.408 1 97.88 147 PHE B O 1
ATOM 2713 N N . PRO B 1 148 ? -10.359 7.051 -2.473 1 98.31 148 PRO B N 1
ATOM 2714 C CA . PRO B 1 148 ? -9.312 7.273 -1.468 1 98.31 148 PRO B CA 1
ATOM 2715 C C . PRO B 1 148 ? -8.258 8.273 -1.925 1 98.31 148 PRO B C 1
ATOM 2717 O O . PRO B 1 148 ? -7.777 9.078 -1.123 1 98.31 148 PRO B O 1
ATOM 2720 N N . LEU B 1 149 ? -7.922 8.188 -3.158 1 98.19 149 LEU B N 1
ATOM 2721 C CA . LEU B 1 149 ? -6.98 9.172 -3.689 1 98.19 149 LEU B CA 1
ATOM 2722 C C . LEU B 1 149 ? -7.539 10.578 -3.57 1 98.19 149 LEU B C 1
ATOM 2724 O O . LEU B 1 149 ? -6.82 11.508 -3.189 1 98.19 149 LEU B O 1
ATOM 2728 N N . PHE B 1 150 ? -8.781 10.742 -3.857 1 98.06 150 PHE B N 1
ATOM 2729 C CA . PHE B 1 150 ? -9.445 12.039 -3.764 1 98.06 150 PHE B CA 1
ATOM 2730 C C . PHE B 1 150 ? -9.5 12.516 -2.318 1 98.06 150 PHE B C 1
ATOM 2732 O O . PHE B 1 150 ? -9.32 13.703 -2.043 1 98.06 150 PHE B O 1
ATOM 2739 N N . ILE B 1 151 ? -9.797 11.641 -1.463 1 98.31 151 ILE B N 1
ATOM 2740 C CA . ILE B 1 151 ? -9.852 11.953 -0.04 1 98.31 151 ILE B CA 1
ATOM 2741 C C . ILE B 1 151 ? -8.484 12.461 0.427 1 98.31 151 ILE B C 1
ATOM 2743 O O . ILE B 1 151 ? -8.398 13.477 1.122 1 98.31 151 ILE B O 1
ATOM 2747 N N . MET B 1 152 ? -7.465 11.781 0.028 1 98.44 152 MET B N 1
ATOM 2748 C CA . MET B 1 152 ? -6.109 12.18 0.398 1 98.44 152 MET B CA 1
ATOM 2749 C C . MET B 1 152 ? -5.785 13.562 -0.158 1 98.44 152 MET B C 1
ATOM 2751 O O . MET B 1 152 ? -5.258 14.414 0.558 1 98.44 152 MET B O 1
ATOM 2755 N N . LEU B 1 153 ? -6.125 13.812 -1.391 1 98.12 153 LEU B N 1
ATOM 2756 C CA . LEU B 1 153 ? -5.82 15.086 -2.027 1 98.12 153 LEU B CA 1
ATOM 2757 C C . LEU B 1 153 ? -6.613 16.219 -1.385 1 98.12 153 LEU B C 1
ATOM 2759 O O . LEU B 1 153 ? -6.09 17.312 -1.186 1 98.12 153 LEU B O 1
ATOM 2763 N N . ASP B 1 154 ? -7.867 15.922 -1.112 1 97.81 154 ASP B N 1
ATOM 2764 C CA . ASP B 1 154 ? -8.68 16.906 -0.404 1 97.81 154 ASP B CA 1
ATOM 2765 C C . ASP B 1 154 ? -8.062 17.25 0.949 1 97.81 154 ASP B C 1
ATOM 2767 O O . ASP B 1 154 ? -7.969 18.438 1.311 1 97.81 154 ASP B O 1
ATOM 2771 N N . ALA B 1 155 ? -7.656 16.281 1.653 1 97.25 155 ALA B N 1
ATOM 2772 C CA . ALA B 1 155 ? -7.066 16.5 2.973 1 97.25 155 ALA B CA 1
ATOM 2773 C C . ALA B 1 155 ? -5.754 17.281 2.867 1 97.25 155 ALA B C 1
ATOM 2775 O O . ALA B 1 155 ? -5.441 18.094 3.732 1 97.25 155 ALA B O 1
ATOM 2776 N N . LEU B 1 156 ? -5.004 17.062 1.84 1 96.12 156 LEU B N 1
ATOM 2777 C CA . LEU B 1 156 ? -3.699 17.703 1.665 1 96.12 156 LEU B CA 1
ATOM 2778 C C . LEU B 1 156 ? -3.852 19.156 1.275 1 96.12 156 LEU B C 1
ATOM 2780 O O . LEU B 1 156 ? -3.062 20.016 1.705 1 96.12 156 LEU B O 1
ATOM 2784 N N . PHE B 1 157 ? -4.922 19.453 0.568 1 95.31 157 PHE B N 1
ATOM 2785 C CA . PHE B 1 157 ? -4.871 20.75 -0.098 1 95.31 157 PHE B CA 1
ATOM 2786 C C . PHE B 1 157 ? -6.043 21.625 0.327 1 95.31 157 PHE B C 1
ATOM 2788 O O . PHE B 1 157 ? -6.027 22.844 0.108 1 95.31 157 PHE B O 1
ATOM 2795 N N . SER B 1 158 ? -7.062 21.031 0.894 1 94.31 158 SER B N 1
ATOM 2796 C CA . SER B 1 158 ? -8.242 21.828 1.247 1 94.31 158 SER B CA 1
ATOM 2797 C C . SER B 1 158 ? -7.992 22.656 2.5 1 94.31 158 SER B C 1
ATOM 2799 O O . SER B 1 158 ? -7.387 22.172 3.461 1 94.31 158 SER B O 1
ATOM 2801 N N . SER B 1 159 ? -8.43 23.844 2.592 1 92.19 159 SER B N 1
ATOM 2802 C CA . SER B 1 159 ? -8.281 24.75 3.725 1 92.19 159 SER B CA 1
ATOM 2803 C C . SER B 1 159 ? -9.32 24.469 4.801 1 92.19 159 SER B C 1
ATOM 2805 O O . SER B 1 159 ? -9.242 25 5.906 1 92.19 159 SER B O 1
ATOM 2807 N N . VAL B 1 160 ? -10.211 23.609 4.469 1 92.44 160 VAL B N 1
ATOM 2808 C CA . VAL B 1 160 ? -11.32 23.359 5.387 1 92.44 160 VAL B CA 1
ATOM 2809 C C . VAL B 1 160 ? -10.781 22.766 6.688 1 92.44 160 VAL B C 1
ATOM 2811 O O . VAL B 1 160 ? -11.367 22.953 7.754 1 92.44 160 VAL B O 1
ATOM 2814 N N . TYR B 1 161 ? -9.68 22.188 6.57 1 91 161 TYR B N 1
ATOM 2815 C CA . TYR B 1 161 ? -9.125 21.5 7.73 1 91 161 TYR B CA 1
ATOM 2816 C C . TYR B 1 161 ? -8.281 22.453 8.57 1 91 161 TYR B C 1
ATOM 2818 O O . TYR B 1 161 ? -7.797 22.078 9.641 1 91 161 TYR B O 1
ATOM 2826 N N . ARG B 1 162 ? -7.875 23.625 8.195 1 80.69 162 ARG B N 1
ATOM 2827 C CA . ARG B 1 162 ? -6.973 24.578 8.852 1 80.69 162 ARG B CA 1
ATOM 2828 C C . ARG B 1 162 ? -7.711 25.422 9.875 1 80.69 162 ARG B C 1
ATOM 2830 O O . ARG B 1 162 ? -7.113 25.891 10.844 1 80.69 162 ARG B O 1
ATOM 2837 N N . HIS B 1 163 ? -8.906 25.781 9.633 1 60.41 163 HIS B N 1
ATOM 2838 C CA . HIS B 1 163 ? -9.547 26.891 10.336 1 60.41 163 HIS B CA 1
ATOM 2839 C C . HIS B 1 163 ? -9.695 26.594 11.82 1 60.41 163 HIS B C 1
ATOM 2841 O O . HIS B 1 163 ? -9.562 27.5 12.656 1 60.41 163 HIS B O 1
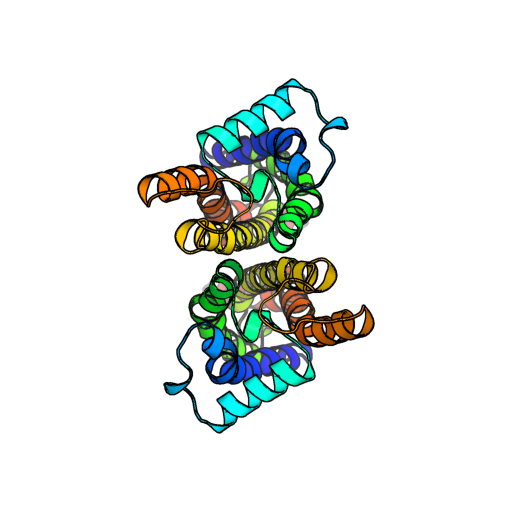ATOM 2847 N N . SER B 1 164 ? -10.008 25.438 12.219 1 52.44 164 SER B N 1
ATOM 2848 C CA . SER B 1 164 ? -10.469 25.453 13.602 1 52.44 164 SER B CA 1
ATOM 2849 C C . SER B 1 164 ? -9.297 25.656 14.562 1 52.44 164 SER B C 1
ATOM 2851 O O . SER B 1 164 ? -9.508 25.875 15.758 1 52.44 164 SER B O 1
ATOM 2853 N N . LEU B 1 165 ? -8.102 25.406 14.156 1 49.25 165 LEU B N 1
ATOM 2854 C CA . LEU B 1 165 ? -6.996 25.562 15.102 1 49.25 165 LEU B CA 1
ATOM 2855 C C . LEU B 1 165 ? -6.852 27.016 15.531 1 49.25 165 LEU B C 1
ATOM 2857 O O . LEU B 1 165 ? -6.5 27.297 16.688 1 49.25 165 LEU B O 1
ATOM 2861 N N . HIS B 1 166 ? -7.082 27.906 14.727 1 47.88 166 HIS B N 1
ATOM 2862 C CA . HIS B 1 166 ? -6.953 29.312 15.109 1 47.88 166 HIS B CA 1
ATOM 2863 C C . HIS B 1 166 ? -8.055 29.719 16.078 1 47.88 166 HIS B C 1
ATOM 2865 O O . HIS B 1 166 ? -7.812 30.516 17 1 47.88 166 HIS B O 1
ATOM 2871 N N . LEU B 1 167 ? -9.172 29.172 15.961 1 48.09 167 LEU B N 1
ATOM 2872 C CA . LEU B 1 167 ? -10.242 29.609 16.859 1 48.09 167 LEU B CA 1
ATOM 2873 C C . LEU B 1 167 ? -10.031 29.062 18.266 1 48.09 167 LEU B C 1
ATOM 2875 O O . LEU B 1 167 ? -10.359 29.734 19.25 1 48.09 167 LEU B O 1
ATOM 2879 N N . HIS B 1 168 ? -9.484 27.922 18.391 1 47.78 168 HIS B N 1
ATOM 2880 C CA . HIS B 1 168 ? -9.234 27.391 19.719 1 47.78 168 HIS B CA 1
ATOM 2881 C C . HIS B 1 168 ? -8.086 28.125 20.406 1 47.78 168 HIS B C 1
ATOM 2883 O O . HIS B 1 168 ? -8.086 28.281 21.625 1 47.78 168 HIS B O 1
ATOM 2889 N N . GLN B 1 169 ? -7.07 28.562 19.703 1 47.75 169 GLN B N 1
ATOM 2890 C CA . GLN B 1 169 ? -5.988 29.328 20.312 1 47.75 169 GLN B CA 1
ATOM 2891 C C . GLN B 1 169 ? -6.473 30.703 20.75 1 47.75 169 GLN B C 1
ATOM 2893 O O . GLN B 1 169 ? -6.031 31.234 21.766 1 47.75 169 GLN B O 1
ATOM 2898 N N . LYS B 1 170 ? -7.395 31.391 20.141 1 50.78 170 LYS B N 1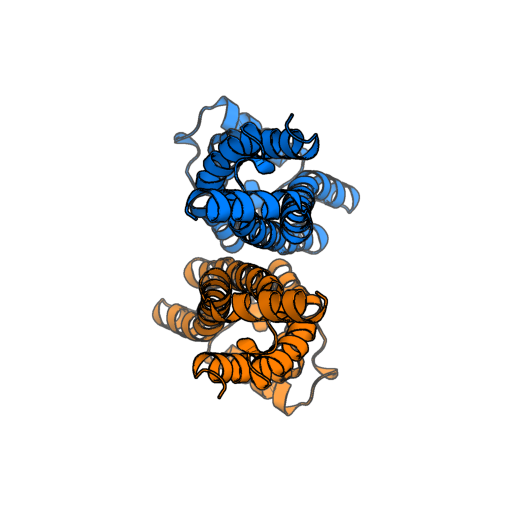
ATOM 2899 C CA . LYS B 1 170 ? -7.914 32.688 20.562 1 50.78 170 LYS B CA 1
ATOM 2900 C C . LYS B 1 170 ? -8.766 32.562 21.828 1 50.78 170 LYS B C 1
ATOM 2902 O O . LYS B 1 170 ? -8.836 33.469 22.641 1 50.78 170 LYS B O 1
ATOM 2907 N N . LYS B 1 171 ? -9.445 31.484 22.031 1 49.47 171 LYS B N 1
ATOM 2908 C CA . LYS B 1 171 ? -10.336 31.391 23.188 1 49.47 171 LYS B CA 1
ATOM 2909 C C . LYS B 1 171 ? -9.547 31.141 24.469 1 49.47 171 LYS B C 1
ATOM 2911 O O . LYS B 1 171 ? -10.086 31.266 25.562 1 49.47 171 LYS B O 1
ATOM 2916 N N . HIS B 1 172 ? -8.359 30.594 24.344 1 48.38 172 HIS B N 1
ATOM 2917 C CA . HIS B 1 172 ? -7.586 30.359 25.562 1 48.38 172 HIS B CA 1
ATOM 2918 C C . HIS B 1 172 ? -6.594 31.484 25.812 1 48.38 172 HIS B C 1
ATOM 2920 O O . HIS B 1 172 ? -5.766 31.391 26.734 1 48.38 172 HIS B O 1
ATOM 2926 N N . ARG B 1 173 ? -6.621 32.406 24.891 1 39.78 173 ARG B N 1
ATOM 2927 C CA . ARG B 1 173 ? -5.949 33.625 25.297 1 39.78 173 ARG B CA 1
ATOM 2928 C C . ARG B 1 173 ? -6.941 34.625 25.891 1 39.78 173 ARG B C 1
ATOM 2930 O O . ARG B 1 173 ? -8.086 34.719 25.438 1 39.78 173 ARG B O 1
#

Sequence (346 aa):
MPRLLDILFFFYFFTHIPITIFIDLQALLPQKYFPQKTVELKDWYCLHFRDPMMVDPPTWFQAFVGCEFLVQLPFFFVAAYGFFKGAEKCPWLRWPCVVYGSHVATTLIPIISHILLHDFSTGKHPGPRNMEERFTLISIYCPYFFFPLFIMLDALFSSVYRHSLHLHQKKHRMPRLLDILFFFYFFTHIPITIFIDLQALLPQKYFPQKTVELKDWYCLHFRDPMMVDPPTWFQAFVGCEFLVQLPFFFVAAYGFFKGAEKCPWLRWPCVVYGSHVATTLIPIISHILLHDFSTGKHPGPRNMEERFTLISIYCPYFFFPLFIMLDALFSSVYRHSLHLHQKKHR

Organism: Aplysia californica (NCBI:txid6500)

Foldseek 3Di:
DADPLLVVQLVVLVVVLCCLVAALCVQPDPNVVHDPVSVVVNVCVCVVLVDVCSVHNDPLRNVVSVCCVPPVNVVSVVSNVCSVVHCLVVLVVLVVLLVQLVVQLVSVVVVLVCLQPPDCPPDPGGHDDDNVSSVVNNVVCVCSNVSSPVSNVCSVDPCSSVPPVVVVVVVVD/DADPLLVVQLVVLVVVLCCLVAALCVQPDPNVVHDPVSVVVNVCVCVVLVDVCSVHNDPLRNVVSVCCVPPVNVVSVVSNVCSVVHCLVVLVVLVVLLVQLVVQLVSVPVVLVCLQPPDQPPDPGGHDDDPVSSVVNNVVCVCSNVSSPVSNVCSVDPCSSVPPVVVVVVVVD

Solvent-accessible surface area (backbone atoms only — not comparable to full-atom values): 17887 Å² total; per-residue (Å²): 128,63,49,71,62,24,52,54,50,17,52,54,29,52,55,44,47,59,43,44,68,54,45,53,41,52,48,77,41,69,64,86,82,46,61,66,69,40,51,50,47,49,50,49,49,31,64,75,47,25,38,36,56,67,74,59,45,46,45,39,55,37,36,52,47,47,43,39,60,71,54,47,46,62,43,27,57,53,48,22,51,36,23,66,71,8,47,57,80,33,36,79,48,33,61,58,33,30,40,47,10,29,31,44,29,49,61,41,47,24,54,49,35,29,58,72,65,47,79,42,87,80,48,93,49,68,36,52,87,47,70,67,44,29,51,54,42,43,58,71,52,41,58,61,30,53,50,30,41,47,46,18,51,46,41,74,66,45,65,53,47,57,57,55,62,59,58,59,57,56,71,77,95,128,64,49,70,64,25,52,53,52,18,51,53,28,52,55,43,48,60,44,42,68,55,45,53,42,52,50,76,40,68,64,88,82,47,60,65,69,42,52,51,47,49,51,49,49,31,64,74,48,25,37,34,56,67,74,60,46,46,44,40,55,38,35,54,48,48,43,37,60,72,51,45,46,63,44,26,57,52,47,21,54,37,23,68,73,9,46,56,80,33,37,79,48,33,62,60,33,30,38,47,10,30,30,43,30,49,61,40,46,25,52,49,35,28,59,72,65,48,80,42,86,81,49,97,50,68,36,50,87,46,69,67,44,30,50,52,42,43,58,70,51,42,59,61,30,53,49,29,42,48,46,18,50,45,43,73,68,46,66,53,47,57,56,54,61,60,58,57,57,56,70,76,96

Radius of gyration: 22.1 Å; Cα contacts (8 Å, |Δi|>4): 423; chains: 2; bounding box: 56×68×48 Å

Secondary structure (DSSP, 8-state):
---HHHHHHHHHHHHHHHHHHHTGGGGTS-GGGS-HHHHHHHHHHHHHHT-HHHHS--HHHHHHHHHIIIIIHHHHHHHHHHHHH-TTT-GGGHHHHHHHHHHHHHHHHHHHHHHHH---TT-SS----SHHHHHHHHHHHTHHHHHHHHHHHHHHH-GGGTHHHHHHHHHT-/---HHHHHHHHHHHHHHHHHHHTGGGGTS-GGGS-HHHHHHHHHHHHHHT-HHHHS--HHHHHHHHHIIIIIHHHHHHHHHHHHH-TTT-GGGHHHHHHHHHHHHHHHHHHHHHHHH---TT-SS----SHHHHHHHHHHHTHHHHHHHHHHHHHHH-GGGTHHHHHHHHHT-